Protein AF-A0A8R1EWC2-F1 (afdb_monomer_lite)

Sequence (215 aa):
MSTTMDSSPSASPTDENTCADISVDSPPTKKLSLKDGRKCAKRGRPARAVGRPPKYPGGSPSQSTPIIMSLLERVSKLETAFSELTAANAILVETNAKNERIINDLRNSSAPYDLHFPALSNANSTVNIKKSCPLYRDICKNTPLLGKVSAQLKLANDFRQLEKKCCLAVIEGLADDKSDQQSDKDKYFIDALTDACSLPKHIETFRVKCRESGY

Organism: Caenorhabditis japonica (NCBI:txid281687)

Structure (mmCIF, N/CA/C/O backbone):
data_AF-A0A8R1EWC2-F1
#
_entry.id   AF-A0A8R1EWC2-F1
#
loop_
_atom_site.group_PDB
_atom_site.id
_atom_site.type_symbol
_atom_site.label_atom_id
_atom_site.label_alt_id
_atom_site.label_comp_id
_atom_site.label_asym_id
_atom_site.label_entity_id
_atom_site.label_seq_id
_atom_site.pdbx_PDB_ins_code
_atom_site.Cartn_x
_atom_site.Cartn_y
_atom_site.Cartn_z
_atom_site.occupancy
_atom_site.B_iso_or_equiv
_atom_site.auth_seq_id
_atom_site.auth_comp_id
_atom_site.auth_asym_id
_atom_site.auth_atom_id
_atom_site.pdbx_PDB_model_num
ATOM 1 N N . MET A 1 1 ? 49.674 -34.039 48.503 1.00 40.22 1 MET A N 1
ATOM 2 C CA . MET A 1 1 ? 49.786 -32.575 48.322 1.00 40.22 1 MET A CA 1
ATOM 3 C C . MET A 1 1 ? 48.350 -32.078 48.137 1.00 40.22 1 MET A C 1
ATOM 5 O O . MET A 1 1 ? 47.807 -32.350 47.082 1.00 40.22 1 MET A O 1
ATOM 9 N N . SER A 1 2 ? 47.555 -31.725 49.162 1.00 38.53 2 SER A N 1
ATOM 10 C CA . SER A 1 2 ? 47.607 -30.566 50.099 1.00 38.53 2 SER A CA 1
ATOM 11 C C . SER A 1 2 ? 47.875 -29.262 49.341 1.00 38.53 2 SER A C 1
ATOM 13 O O . SER A 1 2 ? 48.920 -29.200 48.705 1.00 38.53 2 SER A O 1
ATOM 15 N N . THR A 1 3 ? 46.986 -28.258 49.275 1.00 38.75 3 THR A N 1
ATOM 16 C CA . THR A 1 3 ? 46.256 -27.502 50.338 1.00 38.75 3 THR A CA 1
ATOM 17 C C . THR A 1 3 ? 44.933 -26.890 49.792 1.00 38.75 3 THR A C 1
ATOM 19 O O . THR A 1 3 ? 44.956 -26.356 48.689 1.00 38.75 3 THR A O 1
ATOM 22 N N . THR A 1 4 ? 43.733 -27.142 50.355 1.00 41.81 4 THR A N 1
ATOM 23 C CA . THR A 1 4 ? 42.957 -26.411 51.417 1.00 41.81 4 THR A CA 1
ATOM 24 C C . THR A 1 4 ? 42.507 -24.977 51.056 1.00 41.81 4 THR A C 1
ATOM 26 O O . THR A 1 4 ? 43.362 -24.138 50.816 1.00 41.81 4 THR A O 1
ATOM 29 N N . MET A 1 5 ? 41.203 -24.721 50.828 1.00 41.84 5 MET A N 1
ATOM 30 C CA . MET A 1 5 ? 40.101 -24.355 51.773 1.00 41.84 5 MET A CA 1
ATOM 31 C C . MET A 1 5 ? 39.969 -22.830 51.967 1.00 41.84 5 MET A C 1
ATOM 33 O O . MET A 1 5 ? 40.927 -22.221 52.422 1.00 41.84 5 MET A O 1
ATOM 37 N N . ASP A 1 6 ? 38.791 -22.241 51.707 1.00 30.66 6 ASP A N 1
ATOM 38 C CA . ASP A 1 6 ? 37.922 -21.745 52.793 1.00 30.66 6 ASP A CA 1
ATOM 39 C C . ASP A 1 6 ? 36.485 -21.432 52.321 1.00 30.66 6 ASP A C 1
ATOM 41 O O . ASP A 1 6 ? 36.232 -21.168 51.144 1.00 30.66 6 ASP A O 1
ATOM 45 N N . SER A 1 7 ? 35.543 -21.536 53.256 1.00 38.47 7 SER A N 1
ATOM 46 C CA . SER A 1 7 ? 34.095 -21.660 53.075 1.00 38.47 7 SER A CA 1
ATOM 47 C C . SER A 1 7 ? 33.303 -20.518 53.738 1.00 38.47 7 SER A C 1
ATOM 49 O O . SER A 1 7 ? 33.550 -20.230 54.898 1.00 38.47 7 SER A O 1
ATOM 51 N N . SER A 1 8 ? 32.231 -20.058 53.058 1.00 39.06 8 SER A N 1
ATOM 52 C CA . SER A 1 8 ? 30.866 -19.751 53.590 1.00 39.06 8 SER A CA 1
ATOM 53 C C . SER A 1 8 ? 30.650 -18.588 54.607 1.00 39.06 8 SER A C 1
ATOM 55 O O . SER A 1 8 ? 31.616 -18.104 55.180 1.00 39.06 8 SER A O 1
ATOM 57 N N . PRO A 1 9 ? 29.402 -18.199 55.000 1.00 48.16 9 PRO A N 1
ATOM 58 C CA . PRO A 1 9 ? 28.090 -18.106 54.308 1.00 48.16 9 PRO A CA 1
ATOM 59 C C . PRO A 1 9 ? 27.261 -16.815 54.647 1.00 48.16 9 PRO A C 1
ATOM 61 O O . PRO A 1 9 ? 27.627 -16.035 55.519 1.00 48.16 9 PRO A O 1
ATOM 64 N N . SER A 1 10 ? 26.045 -16.703 54.072 1.00 32.44 10 SER A N 1
ATOM 65 C CA . SER A 1 10 ? 24.763 -16.463 54.798 1.00 32.44 10 SER A CA 1
ATOM 66 C C . SER A 1 10 ? 23.922 -15.194 54.511 1.00 32.44 10 SER A C 1
ATOM 68 O O . SER A 1 10 ? 24.408 -14.071 54.551 1.00 32.44 10 SER A O 1
ATOM 70 N N . ALA A 1 11 ? 22.609 -15.467 54.402 1.00 31.55 11 ALA A N 1
ATOM 71 C CA . ALA A 1 11 ? 21.419 -14.685 54.780 1.00 31.55 11 ALA A CA 1
ATOM 72 C C . ALA A 1 11 ? 20.749 -13.710 53.778 1.00 31.55 11 ALA A C 1
ATOM 74 O O . ALA A 1 11 ? 21.218 -12.616 53.495 1.00 31.55 11 ALA A O 1
ATOM 75 N N . SER A 1 12 ? 19.545 -14.103 53.348 1.00 33.81 12 SER A N 1
ATOM 76 C CA . SER A 1 12 ? 18.375 -13.262 53.011 1.00 33.81 12 SER A CA 1
ATOM 77 C C . SER A 1 12 ? 17.506 -13.020 54.271 1.00 33.81 12 SER A C 1
ATOM 79 O O . SER A 1 12 ? 17.725 -13.746 55.245 1.00 33.81 12 SER A O 1
ATOM 81 N N . PRO A 1 13 ? 16.377 -12.269 54.248 1.00 47.84 13 PRO A N 1
ATOM 82 C CA . PRO A 1 13 ? 15.981 -11.042 53.521 1.00 47.84 13 PRO A CA 1
ATOM 83 C C . PRO A 1 13 ? 15.414 -9.938 54.473 1.00 47.84 13 PRO A C 1
ATOM 85 O O . PRO A 1 13 ? 15.084 -10.229 55.620 1.00 47.84 13 PRO A O 1
ATOM 88 N N . THR A 1 14 ? 15.186 -8.705 53.994 1.00 38.16 14 THR A N 1
ATOM 89 C CA . THR A 1 14 ? 14.241 -7.760 54.641 1.00 38.16 14 THR A CA 1
ATOM 90 C C . THR A 1 14 ? 13.600 -6.803 53.631 1.00 38.16 14 THR A C 1
ATOM 92 O O . THR A 1 14 ? 14.282 -6.217 52.791 1.00 38.16 14 THR A O 1
ATOM 95 N N . ASP A 1 15 ? 12.274 -6.698 53.721 1.00 40.84 15 ASP A N 1
ATOM 96 C CA . ASP A 1 15 ? 11.373 -5.824 52.967 1.00 40.84 15 ASP A CA 1
ATOM 97 C C . ASP A 1 15 ? 11.478 -4.360 53.414 1.00 40.84 15 ASP A C 1
ATOM 99 O O . ASP A 1 15 ? 11.256 -4.083 54.584 1.00 40.84 15 ASP A O 1
ATOM 103 N N . GLU A 1 16 ? 11.685 -3.404 52.500 1.00 39.66 16 GLU A N 1
ATOM 104 C CA . GLU A 1 16 ? 11.422 -1.977 52.769 1.00 39.66 16 GLU A CA 1
ATOM 105 C C . GLU A 1 16 ? 11.041 -1.240 51.452 1.00 39.66 16 GLU A C 1
ATOM 107 O O . GLU A 1 16 ? 11.865 -0.695 50.715 1.00 39.66 16 GLU A O 1
ATOM 112 N N . ASN A 1 17 ? 9.755 -1.314 51.097 1.00 40.84 17 ASN A N 1
ATOM 113 C CA . ASN A 1 17 ? 8.939 -0.248 50.486 1.00 40.84 17 ASN A CA 1
ATOM 114 C C . ASN A 1 17 ? 9.621 1.111 50.154 1.00 40.84 17 ASN A C 1
ATOM 116 O O . ASN A 1 17 ? 9.469 2.107 50.857 1.00 40.84 17 ASN A O 1
ATOM 120 N N . THR A 1 18 ? 10.240 1.217 48.977 1.00 40.41 18 THR A N 1
ATOM 121 C CA . THR A 1 18 ? 10.664 2.513 48.415 1.00 40.41 18 THR A CA 1
ATOM 122 C C . THR A 1 18 ? 9.490 3.191 47.696 1.00 40.41 18 THR A C 1
ATOM 124 O O . THR A 1 18 ? 9.243 2.934 46.519 1.00 40.41 18 THR A O 1
ATOM 127 N N . CYS A 1 19 ? 8.763 4.069 48.392 1.00 39.22 19 CYS A N 1
ATOM 128 C CA . CYS A 1 19 ? 7.856 5.032 47.761 1.00 39.22 19 CYS A CA 1
ATOM 129 C C . CYS A 1 19 ? 8.514 6.413 47.723 1.00 39.22 19 CYS A C 1
ATOM 131 O O . CYS A 1 19 ? 8.970 6.935 48.735 1.00 39.22 19 CYS A O 1
ATOM 133 N N . ALA A 1 20 ? 8.567 6.952 46.509 1.00 44.59 20 ALA A N 1
ATOM 134 C CA . ALA A 1 20 ? 9.302 8.132 46.098 1.00 44.59 20 ALA A CA 1
ATOM 135 C C . ALA A 1 20 ? 8.997 9.402 46.909 1.00 44.59 20 ALA A C 1
ATOM 137 O O . ALA A 1 20 ? 7.847 9.782 47.132 1.00 44.59 20 ALA A O 1
ATOM 138 N N . ASP A 1 21 ? 10.089 10.079 47.242 1.00 39.59 21 ASP A N 1
ATOM 139 C CA . ASP A 1 21 ? 10.199 11.455 47.700 1.00 39.59 21 ASP A CA 1
ATOM 140 C C . ASP A 1 21 ? 9.744 12.411 46.578 1.00 39.59 21 ASP A C 1
ATOM 142 O O . ASP A 1 21 ? 10.410 12.549 45.549 1.00 39.59 21 ASP A O 1
ATOM 146 N N . ILE A 1 22 ? 8.576 13.039 46.743 1.00 43.88 22 ILE A N 1
ATOM 147 C CA . ILE A 1 22 ? 8.138 14.166 45.910 1.00 43.88 22 ILE A CA 1
ATOM 148 C C . ILE A 1 22 ? 8.180 15.446 46.740 1.00 43.88 22 ILE A C 1
ATOM 150 O O . ILE A 1 22 ? 7.204 15.882 47.349 1.00 43.88 22 ILE A O 1
ATOM 154 N N . SER A 1 23 ? 9.362 16.054 46.730 1.00 44.69 23 SER A N 1
ATOM 155 C CA . SER A 1 23 ? 9.584 17.457 47.056 1.00 44.69 23 SER A CA 1
ATOM 156 C C . SER A 1 23 ? 8.671 18.337 46.196 1.00 44.69 23 SER A C 1
ATOM 158 O O . SER A 1 23 ? 8.824 18.404 44.974 1.00 44.69 23 SER A O 1
ATOM 160 N N . VAL A 1 24 ? 7.702 19.002 46.831 1.00 42.16 24 VAL A N 1
ATOM 161 C CA . VAL A 1 24 ? 6.887 20.044 46.198 1.00 42.16 24 VAL A CA 1
ATOM 162 C C . VAL A 1 24 ? 7.331 21.392 46.749 1.00 42.16 24 VAL A C 1
ATOM 164 O O . VAL A 1 24 ? 6.910 21.848 47.813 1.00 42.16 24 VAL A O 1
ATOM 167 N N . ASP A 1 25 ? 8.240 21.989 45.989 1.00 38.75 25 ASP A N 1
ATOM 168 C CA . ASP A 1 25 ? 8.696 23.369 46.058 1.00 38.75 25 ASP A CA 1
ATOM 169 C C . ASP A 1 25 ? 7.500 24.338 46.158 1.00 38.75 25 ASP A C 1
ATOM 171 O O . ASP A 1 25 ? 6.668 24.438 45.254 1.00 38.75 25 ASP A O 1
ATOM 175 N N . SER A 1 26 ? 7.383 25.031 47.294 1.00 40.81 26 SER A N 1
ATOM 176 C CA . SER A 1 26 ? 6.456 26.153 47.478 1.00 40.81 26 SER A CA 1
ATOM 177 C C . SER A 1 26 ? 7.246 27.464 47.425 1.00 40.81 26 SER A C 1
ATOM 179 O O . SER A 1 26 ? 8.224 27.610 48.162 1.00 40.81 26 SER A O 1
ATOM 181 N N . PRO A 1 27 ? 6.832 28.456 46.615 1.00 48.53 27 PRO A N 1
ATOM 182 C CA . PRO A 1 27 ? 7.647 29.637 46.355 1.00 48.53 27 PRO A CA 1
ATOM 183 C C . PRO A 1 27 ? 7.700 30.591 47.564 1.00 48.53 27 PRO A C 1
ATOM 185 O O . PRO A 1 27 ? 6.690 30.784 48.250 1.00 48.53 27 PRO A O 1
ATOM 188 N N . PRO A 1 28 ? 8.834 31.278 47.810 1.00 47.47 28 PRO A N 1
ATOM 189 C CA . PRO A 1 28 ? 8.953 32.214 48.918 1.00 47.47 28 PRO A CA 1
ATOM 190 C C . PRO A 1 28 ? 8.181 33.507 48.624 1.00 47.47 28 PRO A C 1
ATOM 192 O O . PRO A 1 28 ? 8.429 34.221 47.649 1.00 47.47 28 PRO A O 1
ATOM 195 N N . THR A 1 29 ? 7.243 33.847 49.507 1.00 46.31 29 THR A N 1
ATOM 196 C CA . THR A 1 29 ? 6.481 35.097 49.454 1.00 46.31 29 THR A CA 1
ATOM 197 C C . THR A 1 29 ? 7.384 36.322 49.626 1.00 46.31 29 THR A C 1
ATOM 199 O O . THR A 1 29 ? 8.109 36.467 50.611 1.00 46.31 29 THR A O 1
ATOM 202 N N . LYS A 1 30 ? 7.287 37.215 48.638 1.00 45.34 30 LYS A N 1
ATOM 203 C CA . LYS A 1 30 ? 7.915 38.535 48.487 1.00 45.34 30 LYS A CA 1
ATO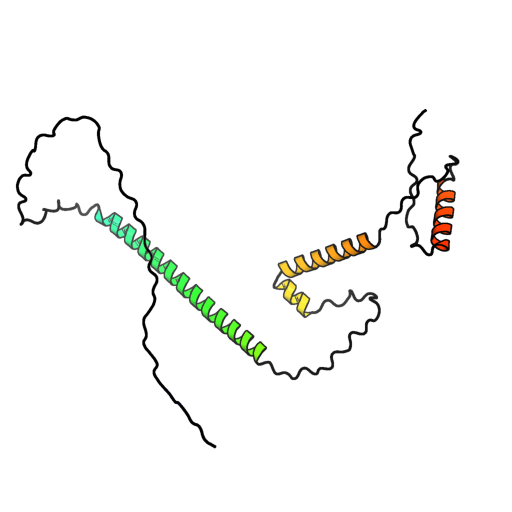M 204 C C . LYS A 1 30 ? 8.060 39.316 49.806 1.00 45.34 30 LYS A C 1
ATOM 206 O O . LYS A 1 30 ? 7.070 39.672 50.442 1.00 45.34 30 LYS A O 1
ATOM 211 N N . LYS A 1 31 ? 9.298 39.691 50.156 1.00 44.34 31 LYS A N 1
ATOM 212 C CA . LYS A 1 31 ? 9.587 40.730 51.159 1.00 44.34 31 LYS A CA 1
ATOM 213 C C . LYS A 1 31 ? 9.320 42.114 50.553 1.00 44.34 31 LYS A C 1
ATOM 215 O O . LYS A 1 31 ? 10.127 42.612 49.776 1.00 44.34 31 LYS A O 1
ATOM 220 N N . LEU A 1 32 ? 8.217 42.756 50.934 1.00 43.72 32 LEU A N 1
ATOM 221 C CA . LEU A 1 32 ? 8.016 44.196 50.738 1.00 43.72 32 LEU A CA 1
ATOM 222 C C . LEU A 1 32 ? 8.753 44.948 51.854 1.00 43.72 32 LEU A C 1
ATOM 224 O O . LEU A 1 32 ? 8.214 45.193 52.930 1.00 43.72 32 LEU A O 1
ATOM 228 N N . SER A 1 33 ? 10.018 45.283 51.605 1.00 44.47 33 SER A N 1
ATOM 229 C CA . SER A 1 33 ? 10.699 46.356 52.329 1.00 44.47 33 SER A CA 1
ATOM 230 C C . SER A 1 33 ? 10.228 47.680 51.730 1.00 44.47 33 SER A C 1
ATOM 232 O O . SER A 1 33 ? 10.545 47.989 50.584 1.00 44.47 33 SER A O 1
ATOM 234 N N . LEU A 1 34 ? 9.452 48.452 52.491 1.00 42.53 34 LEU A N 1
ATOM 235 C CA . LEU A 1 34 ? 9.249 49.866 52.192 1.00 42.53 34 LEU A CA 1
ATOM 236 C C . LEU A 1 34 ? 10.459 50.643 52.714 1.00 42.53 34 LEU A C 1
ATOM 238 O O . LEU A 1 34 ? 10.788 50.594 53.902 1.00 42.53 34 LEU A O 1
ATOM 242 N N . LYS A 1 35 ? 11.132 51.331 51.789 1.00 52.75 35 LYS A N 1
ATOM 243 C CA . LYS A 1 35 ? 12.115 52.368 52.077 1.00 52.75 35 LYS A CA 1
ATOM 244 C C . LYS A 1 35 ? 11.374 53.564 52.649 1.00 52.75 35 LYS A C 1
ATOM 246 O O . LYS A 1 35 ? 10.639 54.197 51.915 1.00 52.75 35 LYS A O 1
ATOM 251 N N . ASP A 1 36 ? 11.521 53.796 53.947 1.00 47.53 36 ASP A N 1
ATOM 252 C CA . ASP A 1 36 ? 11.551 55.122 54.570 1.00 47.53 36 ASP A CA 1
ATOM 253 C C . ASP A 1 36 ? 11.629 54.935 56.084 1.00 47.53 36 ASP A C 1
ATOM 255 O O . ASP A 1 36 ? 10.731 54.379 56.714 1.00 47.53 36 ASP A O 1
ATOM 259 N N . GLY A 1 37 ? 12.745 55.362 56.677 1.00 56.59 37 GLY A N 1
ATOM 260 C CA . GLY A 1 37 ? 13.100 55.160 58.082 1.00 56.59 37 GLY A CA 1
ATOM 261 C C . GLY A 1 37 ? 12.220 55.902 59.092 1.00 56.59 37 GLY A C 1
ATOM 262 O O . GLY A 1 37 ? 12.729 56.700 59.876 1.00 56.59 37 GLY A O 1
ATOM 263 N N . ARG A 1 38 ? 10.915 55.613 59.146 1.00 48.62 38 ARG A N 1
ATOM 264 C CA . ARG A 1 38 ? 10.018 56.043 60.229 1.00 48.62 38 ARG A CA 1
ATOM 265 C C . ARG A 1 38 ? 9.682 54.863 61.133 1.00 48.62 38 ARG A C 1
ATOM 267 O O . ARG A 1 38 ? 9.173 53.833 60.696 1.00 48.62 38 ARG A O 1
ATOM 274 N N . LYS A 1 39 ? 9.977 55.015 62.425 1.00 50.59 39 LYS A N 1
ATOM 275 C CA . LYS A 1 39 ? 9.702 53.997 63.444 1.00 50.59 39 LYS A CA 1
ATOM 276 C C . LYS A 1 39 ? 8.195 53.929 63.702 1.00 50.59 39 LYS A C 1
ATOM 278 O O . LYS A 1 39 ? 7.593 54.916 64.114 1.00 50.59 39 LYS A O 1
ATOM 283 N N . CYS A 1 40 ? 7.587 52.767 63.472 1.00 47.88 40 CYS A N 1
ATOM 284 C CA . CYS A 1 40 ? 6.198 52.519 63.852 1.00 47.88 40 CYS A CA 1
ATOM 285 C C . CYS A 1 40 ? 6.080 52.476 65.384 1.00 47.88 40 CYS A C 1
ATOM 287 O O . CYS A 1 40 ? 6.781 51.711 66.048 1.00 47.88 40 CYS A O 1
ATOM 289 N N . ALA A 1 41 ? 5.185 53.292 65.945 1.00 53.28 41 ALA A N 1
ATOM 290 C CA . ALA A 1 41 ? 4.842 53.253 67.361 1.00 53.28 41 ALA A CA 1
ATOM 291 C C . ALA A 1 41 ? 4.290 51.865 67.729 1.00 53.28 41 ALA A C 1
ATOM 293 O O . ALA A 1 41 ? 3.320 51.395 67.130 1.00 53.28 41 ALA A O 1
ATOM 294 N N . LYS A 1 42 ? 4.898 51.207 68.725 1.00 56.88 42 LYS A N 1
ATOM 295 C CA . LYS A 1 42 ? 4.383 49.963 69.311 1.00 56.88 42 LYS A CA 1
ATOM 296 C C . LYS A 1 42 ? 3.023 50.241 69.961 1.00 56.88 42 LYS A C 1
ATOM 298 O O . LYS A 1 42 ? 2.966 50.679 71.104 1.00 56.88 42 LYS A O 1
ATOM 303 N N . ARG A 1 43 ? 1.923 49.953 69.262 1.00 52.88 43 ARG A N 1
ATOM 304 C CA . ARG A 1 43 ? 0.623 49.735 69.910 1.00 52.88 43 ARG A CA 1
ATOM 305 C C . ARG A 1 43 ? 0.554 48.260 70.289 1.00 52.88 43 ARG A C 1
ATOM 307 O O . ARG A 1 43 ? 0.472 47.393 69.423 1.00 52.88 43 ARG A O 1
ATOM 314 N N . GLY A 1 44 ? 0.716 47.991 71.583 1.00 49.28 44 GLY A N 1
ATOM 315 C CA . GLY A 1 44 ? 0.629 46.651 72.153 1.00 49.28 44 GLY A CA 1
ATOM 316 C C . GLY A 1 44 ? -0.708 45.985 71.821 1.00 49.28 44 GLY A C 1
ATOM 317 O O . GLY A 1 44 ? -1.741 46.647 71.730 1.00 49.28 44 GLY A O 1
ATOM 318 N N . ARG A 1 45 ? -0.677 44.665 71.620 1.00 57.00 45 ARG A N 1
ATOM 319 C CA . ARG A 1 45 ? -1.886 43.841 71.513 1.00 57.00 45 ARG A CA 1
ATOM 320 C C . ARG A 1 45 ? -2.661 43.908 72.837 1.00 57.00 45 ARG A C 1
ATOM 322 O O . ARG A 1 45 ? -2.033 43.694 73.873 1.00 57.00 45 ARG A O 1
ATOM 329 N N . PRO A 1 46 ? -3.990 44.099 72.843 1.00 60.00 46 PRO A N 1
ATOM 330 C CA . PRO A 1 46 ? -4.781 43.707 74.000 1.00 60.00 46 PRO A CA 1
ATOM 331 C C . PRO A 1 46 ? -4.742 42.175 74.142 1.00 60.00 46 PRO A C 1
ATOM 333 O O . PRO A 1 46 ? -4.696 41.441 73.149 1.00 60.00 46 PRO A O 1
ATOM 336 N N . ALA A 1 47 ? -4.699 41.699 75.385 1.00 57.84 47 ALA A N 1
ATOM 337 C CA . ALA A 1 47 ? -4.606 40.283 75.719 1.00 57.84 47 ALA A CA 1
ATOM 338 C C . ALA A 1 47 ? -5.780 39.482 75.121 1.00 57.84 47 ALA A C 1
ATOM 340 O O . ALA A 1 47 ? -6.937 39.895 75.190 1.00 57.84 47 ALA A O 1
ATOM 341 N N . ARG A 1 48 ? -5.477 38.318 74.529 1.00 53.38 48 ARG A N 1
ATOM 342 C CA . ARG A 1 48 ? -6.481 37.351 74.059 1.00 53.38 48 ARG A CA 1
ATOM 343 C C . ARG A 1 48 ? -7.246 36.814 75.271 1.00 53.38 48 ARG A C 1
ATOM 345 O O . ARG A 1 48 ? -6.654 36.137 76.104 1.00 53.38 48 ARG A O 1
ATOM 352 N N . ALA A 1 49 ? -8.556 37.039 75.328 1.00 55.09 49 ALA A N 1
ATOM 353 C CA . ALA A 1 49 ? -9.433 36.228 76.162 1.00 55.09 49 ALA A CA 1
ATOM 354 C C . ALA A 1 49 ? -9.476 34.808 75.570 1.00 55.09 49 ALA A C 1
ATOM 356 O O . ALA A 1 49 ? -10.064 34.574 74.514 1.00 55.09 49 ALA A O 1
ATOM 357 N N . VAL A 1 50 ? -8.790 33.871 76.218 1.00 56.91 50 VAL A N 1
ATOM 358 C CA . VAL A 1 50 ? -8.909 32.436 75.954 1.00 56.91 50 VAL A CA 1
ATOM 359 C C . VAL A 1 50 ? -10.151 31.964 76.711 1.00 56.91 50 VAL A C 1
ATOM 361 O O . VAL A 1 50 ? -10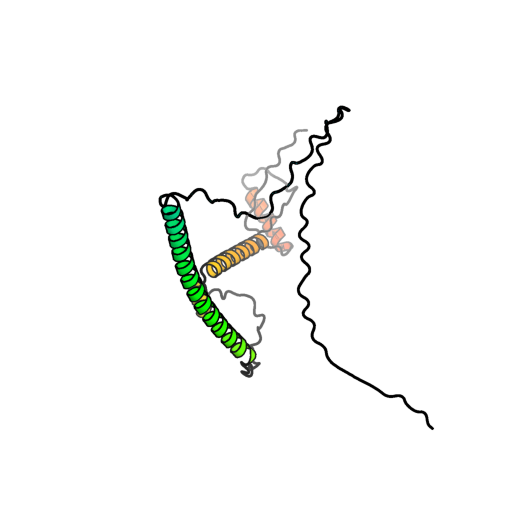.178 32.080 77.931 1.00 56.91 50 VAL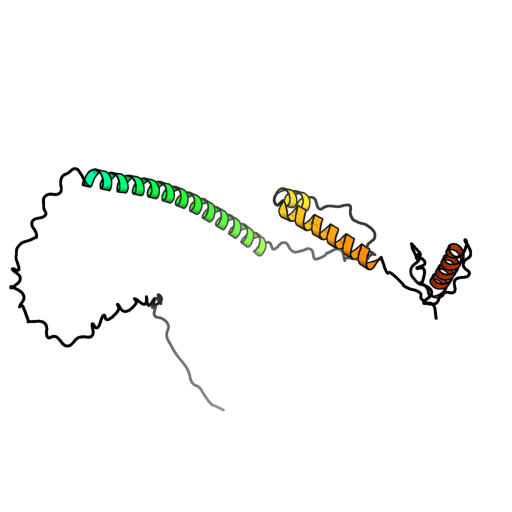 A O 1
ATOM 364 N N . GLY A 1 51 ? -11.189 31.479 76.016 1.00 58.12 51 GLY A N 1
ATOM 365 C CA . GLY A 1 51 ? -12.281 30.759 76.693 1.00 58.12 51 GLY A CA 1
ATOM 366 C C . GLY A 1 51 ? -13.732 31.025 76.276 1.00 58.12 51 GLY A C 1
ATOM 367 O O . GLY A 1 51 ? -14.627 30.607 77.003 1.00 58.12 51 GLY A O 1
ATOM 368 N N . ARG A 1 52 ? -14.029 31.655 75.131 1.00 60.06 52 ARG A N 1
ATOM 369 C CA . ARG A 1 52 ? -15.369 31.521 74.521 1.00 60.06 52 ARG A CA 1
ATOM 370 C C . ARG A 1 52 ? -15.266 31.111 73.054 1.00 60.06 52 ARG A C 1
ATOM 372 O O . ARG A 1 52 ? -14.519 31.762 72.322 1.00 60.06 52 ARG A O 1
ATOM 379 N N . PRO A 1 53 ? -16.010 30.078 72.609 1.00 62.19 53 PRO A N 1
ATOM 380 C CA . PRO A 1 53 ? -16.161 29.804 71.188 1.00 62.19 53 PRO A CA 1
ATOM 381 C C . PRO A 1 53 ? -16.723 31.054 70.498 1.00 62.19 53 PRO A C 1
ATOM 383 O O . PRO A 1 53 ? -17.539 31.759 71.110 1.00 62.19 53 PRO A O 1
ATOM 386 N N . PRO A 1 54 ? -16.329 31.350 69.248 1.00 62.50 54 PRO A N 1
ATOM 387 C CA . PRO A 1 54 ? -16.990 32.387 68.473 1.00 62.50 54 PRO A CA 1
ATOM 388 C C . PRO A 1 54 ? -18.492 32.091 68.460 1.00 62.50 54 PRO A C 1
ATOM 390 O O . PRO A 1 54 ? -18.904 30.986 68.107 1.00 62.50 54 PRO A O 1
ATOM 393 N N . LYS A 1 55 ? -19.326 33.059 68.859 1.00 57.09 55 LYS A N 1
ATOM 394 C CA . LYS A 1 55 ? -20.748 32.992 68.523 1.00 57.09 55 LYS A CA 1
ATOM 395 C C . LYS A 1 55 ? -20.811 33.034 67.000 1.00 57.09 55 LYS A C 1
ATOM 397 O O . LYS A 1 55 ? -20.565 34.087 66.417 1.00 57.09 55 LYS A O 1
ATOM 402 N N . TYR A 1 56 ? -21.087 31.896 66.372 1.00 55.72 56 TYR A N 1
ATOM 403 C CA . TYR A 1 56 ? -21.485 31.876 64.974 1.00 55.72 56 TYR A CA 1
ATOM 404 C C . TYR A 1 56 ? -22.703 32.801 64.857 1.00 55.72 56 TYR A C 1
ATOM 406 O O . TYR A 1 56 ? -23.671 32.593 65.598 1.00 55.72 56 TYR A O 1
ATOM 414 N N . PRO A 1 57 ? -22.686 33.843 64.005 1.00 52.69 57 PRO A N 1
ATOM 415 C CA . PRO A 1 57 ? -23.943 34.444 63.598 1.00 52.69 57 PRO A CA 1
ATOM 416 C C . PRO A 1 57 ? -24.753 33.297 62.998 1.00 52.69 57 PRO A C 1
ATOM 418 O O . PRO A 1 57 ? -24.255 32.599 62.116 1.00 52.69 57 PRO A O 1
ATOM 421 N N . GLY A 1 58 ? -25.927 33.024 63.570 1.00 53.12 58 GLY A N 1
ATOM 422 C CA . GLY A 1 58 ? -26.810 31.966 63.100 1.00 53.12 58 GLY A CA 1
ATOM 423 C C . GLY A 1 58 ? -26.999 32.137 61.602 1.00 53.12 58 GLY A C 1
ATOM 424 O O . GLY A 1 58 ? -27.618 33.106 61.167 1.00 53.12 58 GLY A O 1
ATOM 425 N N . GLY A 1 59 ? -26.380 31.246 60.827 1.00 51.50 59 GLY A N 1
ATOM 426 C CA . GLY A 1 59 ? -26.523 31.234 59.385 1.00 51.50 59 GLY A CA 1
ATOM 427 C C . GLY A 1 59 ? -27.996 31.040 59.083 1.00 51.50 59 GLY A C 1
ATOM 428 O O . GLY A 1 59 ? -28.601 30.067 59.532 1.00 51.50 59 GLY A O 1
ATOM 429 N N . SER A 1 60 ? -28.585 31.995 58.374 1.00 57.09 60 SER A N 1
ATOM 430 C CA . SER A 1 60 ? -29.952 31.892 57.890 1.00 57.09 60 SER A CA 1
ATOM 431 C C . SER A 1 60 ? -30.106 30.550 57.151 1.00 57.09 60 SER A C 1
ATOM 433 O O . SER A 1 60 ? -29.258 30.251 56.305 1.00 57.09 60 SER A O 1
ATOM 435 N N . PRO A 1 61 ? -31.177 29.763 57.377 1.00 57.44 61 PRO A N 1
ATOM 436 C CA . PRO A 1 61 ? -31.402 28.473 56.702 1.00 57.44 61 PRO A CA 1
ATOM 437 C C . PRO A 1 61 ? -31.432 28.540 55.161 1.00 57.44 61 PRO A C 1
ATOM 439 O O . PRO A 1 61 ? -31.503 27.518 54.493 1.00 57.44 61 PRO A O 1
ATOM 442 N N . SER A 1 62 ? -31.400 29.747 54.592 1.00 58.81 62 SER A N 1
ATOM 443 C CA . SER A 1 62 ? -31.597 30.036 53.172 1.00 58.81 62 SER A CA 1
ATOM 444 C C . SER A 1 62 ? -30.343 29.851 52.296 1.00 58.81 62 SER A C 1
ATOM 446 O O . SER A 1 62 ? -30.463 29.766 51.079 1.00 58.81 62 SER A O 1
ATOM 448 N N . GLN A 1 63 ? -29.131 29.790 52.873 1.00 61.03 63 GLN A N 1
ATOM 449 C CA . GLN A 1 63 ? -27.884 29.623 52.094 1.00 61.03 63 GLN A CA 1
ATOM 450 C C . GLN A 1 63 ? -27.329 28.190 52.070 1.00 61.03 63 GLN A C 1
ATOM 452 O O . GLN A 1 63 ? -26.483 27.881 51.234 1.00 61.03 63 GLN A O 1
ATOM 457 N N . SER A 1 64 ? -27.792 27.294 52.946 1.00 62.84 64 SER A N 1
ATOM 458 C CA . SER A 1 64 ? -27.344 25.894 52.972 1.00 62.84 64 SER A CA 1
ATOM 459 C C . SER A 1 64 ? -28.021 25.041 51.898 1.00 62.84 64 SER A C 1
ATOM 461 O O . SER A 1 64 ? -27.389 24.152 51.334 1.00 62.84 64 SER A O 1
ATOM 463 N N . THR A 1 65 ? -29.273 25.339 51.557 1.00 71.31 65 THR A N 1
ATOM 464 C CA . THR A 1 65 ? -30.047 24.672 50.501 1.00 71.31 65 THR A CA 1
ATOM 465 C C . THR A 1 65 ? -29.359 24.661 49.128 1.00 71.31 65 THR A C 1
ATOM 467 O O . THR A 1 65 ? -29.228 23.572 48.569 1.00 71.31 65 THR A O 1
ATOM 470 N N . PRO A 1 66 ? -28.849 25.782 48.571 1.00 81.25 66 PRO A N 1
ATOM 471 C CA . PRO A 1 66 ? -28.158 25.751 47.277 1.00 81.25 66 PRO A CA 1
ATOM 472 C C . PRO A 1 66 ? -26.841 24.960 47.315 1.00 81.25 66 PRO A C 1
ATOM 474 O O . PRO A 1 66 ? -26.494 24.298 46.338 1.00 81.25 66 PRO A O 1
ATOM 477 N N . ILE A 1 67 ? -26.128 24.969 48.446 1.00 90.19 67 ILE A N 1
ATOM 478 C CA . ILE A 1 67 ? -24.885 24.201 48.619 1.00 90.19 67 ILE A CA 1
ATOM 479 C C . ILE A 1 67 ? -25.187 22.700 48.672 1.00 90.19 67 ILE A C 1
ATOM 481 O O . ILE A 1 67 ? -24.524 21.916 47.996 1.00 90.19 67 ILE A O 1
ATOM 485 N N . ILE A 1 68 ? -26.209 22.299 49.433 1.00 91.94 68 ILE A N 1
ATOM 486 C CA . ILE A 1 68 ? -26.636 20.898 49.541 1.00 91.94 68 ILE A CA 1
ATOM 487 C C . ILE A 1 68 ? -27.071 20.368 48.171 1.00 91.94 68 ILE A C 1
ATOM 489 O O . ILE A 1 68 ? -26.621 19.299 47.767 1.00 91.94 68 ILE A O 1
ATOM 493 N N . MET A 1 69 ? -27.867 21.135 47.418 1.00 92.06 69 MET A N 1
ATOM 494 C CA . MET A 1 69 ? -28.288 20.742 46.068 1.00 92.06 69 MET A CA 1
ATOM 495 C C . MET A 1 69 ? -27.102 20.593 45.106 1.00 92.06 69 MET A C 1
ATOM 497 O O . MET A 1 69 ? -27.035 19.611 44.371 1.00 92.06 69 MET A O 1
ATOM 501 N N . SER A 1 70 ? -26.130 21.510 45.154 1.00 94.25 70 SER A N 1
ATOM 502 C CA . SER A 1 70 ? -24.913 21.421 44.334 1.00 94.25 70 SER A CA 1
ATOM 503 C C . SER A 1 70 ? -24.067 20.184 44.663 1.00 94.25 70 SER A C 1
ATOM 505 O O . SER A 1 70 ? -23.525 19.532 43.767 1.00 94.25 70 SER A O 1
ATOM 507 N N . LEU A 1 71 ? -23.962 19.832 45.948 1.00 96.12 71 LEU A N 1
ATOM 508 C CA . LEU A 1 71 ? -23.255 18.629 46.380 1.00 96.12 71 LEU A CA 1
ATOM 509 C C . LEU A 1 71 ? -23.972 17.358 45.918 1.00 96.12 71 LEU A C 1
ATOM 511 O O . LEU A 1 71 ? -23.306 16.466 45.400 1.00 96.12 71 LEU A O 1
ATOM 515 N N . LEU A 1 72 ? -25.300 17.295 46.040 1.00 96.19 72 LEU A N 1
ATOM 516 C CA . LEU A 1 72 ? -26.096 16.161 45.560 1.00 96.19 72 LEU A CA 1
ATOM 517 C C . LEU A 1 72 ? -25.961 15.972 44.044 1.00 96.19 72 LEU A C 1
ATOM 519 O O . LEU A 1 72 ? -25.751 14.853 43.583 1.00 96.19 72 LEU A O 1
ATOM 523 N N . GLU A 1 73 ? -25.995 17.058 43.269 1.00 96.56 73 GLU A N 1
ATOM 524 C CA . GLU A 1 73 ? -25.792 16.995 41.818 1.00 96.56 73 GLU A CA 1
ATOM 525 C C . GLU A 1 73 ? -24.391 16.468 41.464 1.00 96.56 73 GLU A C 1
ATOM 527 O O . GLU A 1 73 ? -24.237 15.610 40.593 1.00 96.56 73 GLU A O 1
ATOM 532 N N . ARG A 1 74 ? -23.353 16.945 42.161 1.00 97.19 74 ARG A N 1
ATOM 533 C CA . ARG A 1 74 ? -21.982 16.445 41.985 1.00 97.19 74 ARG A CA 1
ATOM 534 C C . ARG A 1 74 ? -21.845 14.970 42.354 1.00 97.19 74 ARG A C 1
ATOM 536 O O . ARG A 1 74 ? -21.130 14.259 41.656 1.00 97.19 74 ARG A O 1
ATOM 543 N N . VAL A 1 75 ? -22.492 14.526 43.432 1.00 97.81 75 VAL A N 1
ATOM 544 C CA . VAL A 1 75 ? -22.486 13.116 43.851 1.00 97.81 75 VAL A CA 1
ATOM 545 C C . VAL A 1 75 ? -23.163 12.256 42.790 1.00 97.81 75 VAL A C 1
ATOM 547 O O . VAL A 1 75 ? -22.561 11.289 42.342 1.00 97.81 75 VAL A O 1
ATOM 550 N N . SER A 1 76 ? -24.320 12.674 42.275 1.00 97.12 76 SER A N 1
ATOM 551 C CA . SER A 1 76 ? -25.012 11.963 41.194 1.00 97.12 76 SER A CA 1
ATOM 552 C C . SER A 1 76 ? -24.162 11.851 39.914 1.00 97.12 76 SER A C 1
ATOM 554 O O . SER A 1 76 ? -24.076 10.786 39.295 1.00 97.12 76 SER A O 1
ATOM 556 N N . LYS A 1 77 ? -23.443 12.919 39.534 1.00 97.69 77 LYS A N 1
ATOM 557 C CA . LYS A 1 77 ? -22.478 12.878 38.415 1.00 97.69 77 LYS A CA 1
ATOM 558 C C . LYS A 1 77 ? -21.294 11.946 38.686 1.00 97.69 77 LYS A C 1
ATOM 560 O O . LYS A 1 77 ? -20.785 11.311 37.769 1.00 97.69 77 LYS A O 1
ATOM 565 N N . LEU A 1 78 ? -20.839 11.866 39.933 1.00 98.25 78 LEU A N 1
ATOM 566 C CA . LEU A 1 78 ? -19.742 10.977 40.305 1.00 98.25 78 LEU A CA 1
ATOM 567 C C . LEU A 1 78 ? -20.183 9.508 40.296 1.00 98.25 78 LEU A C 1
ATOM 569 O O . LEU A 1 78 ? -19.438 8.661 39.819 1.00 98.25 78 LEU A O 1
ATOM 573 N N . GLU A 1 79 ? -21.391 9.210 40.769 1.00 97.69 79 GLU A N 1
ATOM 574 C CA . GLU A 1 79 ? -21.972 7.861 40.768 1.00 97.69 79 GLU A CA 1
ATOM 575 C C . GLU A 1 79 ? -22.164 7.320 39.345 1.00 97.69 79 GLU A C 1
ATOM 577 O O . GLU A 1 79 ? -21.836 6.164 39.061 1.00 97.69 79 GLU A O 1
ATOM 582 N N . THR A 1 80 ? -22.637 8.169 38.429 1.00 97.69 80 THR A N 1
ATOM 583 C CA . THR A 1 80 ? -22.775 7.820 37.005 1.00 97.69 80 THR A CA 1
ATOM 584 C C . THR A 1 80 ? -21.415 7.573 36.355 1.00 97.69 80 THR A C 1
ATOM 586 O O . THR A 1 80 ? -21.199 6.495 35.801 1.00 97.69 80 THR A O 1
ATOM 589 N N . ALA A 1 81 ? -20.457 8.491 36.517 1.00 97.62 81 ALA A N 1
ATOM 590 C CA . ALA A 1 81 ? -19.098 8.317 35.998 1.00 97.62 81 ALA A CA 1
ATOM 591 C C . ALA A 1 81 ? -18.397 7.076 36.578 1.00 97.62 81 ALA A C 1
ATOM 593 O O . ALA A 1 81 ? -17.685 6.366 35.868 1.00 97.62 81 ALA A O 1
ATOM 594 N N . PHE A 1 82 ? -18.607 6.781 37.863 1.00 98.12 82 PHE A N 1
ATOM 595 C CA . PHE A 1 82 ? -18.051 5.591 38.502 1.00 98.12 82 PHE A CA 1
ATOM 596 C C . PHE A 1 82 ? -18.659 4.302 37.937 1.00 98.12 82 PHE A C 1
ATOM 598 O O . PHE A 1 82 ? -17.940 3.327 37.706 1.00 98.12 82 PHE A O 1
ATOM 605 N N . SER A 1 83 ? -19.964 4.302 37.661 1.00 97.62 83 SER A N 1
ATOM 606 C CA . SER A 1 83 ? -20.651 3.164 37.039 1.00 97.62 83 SER A CA 1
ATOM 607 C C . SER A 1 83 ? -20.136 2.907 35.619 1.00 97.62 83 SER A C 1
ATOM 609 O O . SER A 1 83 ? -19.832 1.766 35.270 1.00 97.62 83 SER A O 1
ATOM 611 N N . GLU A 1 84 ? -19.954 3.965 34.825 1.00 97.94 84 GLU A N 1
ATOM 612 C CA . GLU A 1 84 ? -19.368 3.882 33.480 1.00 97.94 84 GLU A CA 1
ATOM 613 C C . GLU A 1 84 ? -17.919 3.381 33.512 1.00 97.94 84 GLU A C 1
ATOM 615 O O . GLU A 1 84 ? -17.560 2.474 32.758 1.00 97.94 84 GLU A O 1
ATOM 620 N N . LEU A 1 85 ? -17.096 3.907 34.425 1.00 98.12 85 LEU A N 1
ATOM 621 C CA . LEU A 1 85 ? -15.715 3.458 34.611 1.00 98.12 85 LEU A CA 1
ATOM 622 C C . LEU A 1 85 ? -15.650 1.978 35.004 1.00 98.12 85 LEU A C 1
ATOM 624 O O . LEU A 1 85 ? -14.814 1.231 34.495 1.00 98.12 85 LEU A O 1
ATOM 628 N N . THR A 1 86 ? -16.549 1.539 35.884 1.00 98.06 86 THR A N 1
ATOM 629 C CA . THR A 1 86 ? -16.642 0.135 36.297 1.00 98.06 86 THR A CA 1
ATOM 630 C C . THR A 1 86 ? -16.993 -0.766 35.112 1.00 98.06 86 THR A C 1
ATOM 632 O O . THR A 1 86 ? -16.350 -1.800 34.917 1.00 98.06 86 THR A O 1
ATOM 635 N N . ALA A 1 87 ? -17.949 -0.357 34.273 1.00 97.94 87 ALA A N 1
ATOM 636 C CA . ALA A 1 87 ? -18.313 -1.095 33.066 1.00 97.94 87 ALA A CA 1
ATOM 637 C C . ALA A 1 87 ? -17.156 -1.159 32.051 1.00 97.94 87 ALA A C 1
ATOM 639 O O . ALA A 1 87 ? -16.852 -2.230 31.523 1.00 97.94 87 ALA A O 1
ATOM 640 N N . ALA A 1 88 ? -16.460 -0.042 31.819 1.00 97.62 88 ALA A N 1
ATOM 641 C CA . ALA A 1 88 ? -15.304 0.010 30.925 1.00 97.62 88 ALA A CA 1
ATOM 642 C C . ALA A 1 88 ? -14.155 -0.891 31.412 1.00 97.62 88 ALA A C 1
ATOM 644 O O . ALA A 1 88 ? -13.559 -1.623 30.619 1.00 97.62 88 ALA A O 1
ATOM 645 N N . ASN A 1 89 ? -13.884 -0.896 32.721 1.00 97.88 89 ASN A N 1
ATOM 646 C CA . ASN A 1 89 ? -12.880 -1.777 33.316 1.00 97.88 89 ASN A CA 1
ATOM 647 C C . ASN A 1 89 ? -13.240 -3.258 33.151 1.00 97.88 89 ASN A C 1
ATOM 649 O O . ASN A 1 89 ? -12.357 -4.056 32.841 1.00 97.88 89 ASN A O 1
ATOM 653 N N . ALA A 1 90 ? -14.514 -3.635 33.295 1.00 97.88 90 ALA A N 1
ATOM 654 C CA . ALA A 1 90 ? -14.946 -5.014 33.064 1.00 97.88 90 ALA A CA 1
ATOM 655 C C . ALA A 1 90 ? -14.670 -5.469 31.616 1.00 97.88 90 ALA A C 1
ATOM 657 O O . ALA A 1 90 ? -14.116 -6.549 31.401 1.00 97.88 90 ALA A O 1
ATOM 658 N N . ILE A 1 91 ? -14.969 -4.613 30.630 1.00 97.69 91 ILE A N 1
ATOM 659 C CA . ILE A 1 91 ? -14.686 -4.879 29.207 1.00 97.69 91 ILE A CA 1
ATOM 660 C C . ILE A 1 91 ? -13.176 -5.017 28.964 1.00 97.69 91 ILE A C 1
ATOM 662 O O . ILE A 1 91 ? -12.731 -5.906 28.229 1.00 97.69 91 ILE A O 1
ATOM 666 N N . LEU A 1 92 ? -12.371 -4.150 29.582 1.00 97.69 92 LEU A N 1
ATOM 667 C CA . LEU A 1 92 ? -10.916 -4.171 29.443 1.00 97.69 92 LEU A CA 1
ATOM 668 C C . LEU A 1 92 ? -10.310 -5.453 30.029 1.00 97.69 92 LEU A C 1
ATOM 670 O O . LEU A 1 92 ? -9.464 -6.076 29.387 1.00 97.69 92 LEU A O 1
ATOM 674 N N . VAL A 1 93 ? -10.781 -5.890 31.200 1.00 98.12 93 VAL A N 1
ATOM 675 C CA . VAL A 1 93 ? -10.364 -7.157 31.825 1.00 98.12 93 VAL A CA 1
ATOM 676 C C . VAL A 1 93 ? -10.695 -8.347 30.923 1.00 98.12 93 VAL A C 1
ATOM 678 O O . VAL A 1 93 ? -9.835 -9.201 30.698 1.00 98.12 93 VAL A O 1
ATOM 681 N N . GLU A 1 94 ? -11.901 -8.392 30.353 1.00 97.25 94 GLU A N 1
ATOM 682 C CA . GLU A 1 94 ? -12.296 -9.461 29.430 1.00 97.25 94 GLU A CA 1
ATOM 683 C C . GLU A 1 94 ? -11.425 -9.474 28.162 1.00 97.25 94 GLU A C 1
ATOM 685 O O . GLU A 1 94 ? -10.987 -10.533 27.704 1.00 97.25 94 GLU A O 1
ATOM 690 N N . THR A 1 95 ? -11.135 -8.296 27.609 1.00 96.69 95 THR A N 1
ATOM 691 C CA . THR A 1 95 ? -10.297 -8.146 26.410 1.00 96.69 95 THR A CA 1
ATOM 692 C C . THR A 1 95 ? -8.862 -8.596 26.676 1.00 96.69 95 THR A C 1
ATOM 694 O O . THR A 1 95 ? -8.297 -9.350 25.883 1.00 96.69 95 THR A O 1
ATOM 697 N N . ASN A 1 96 ? -8.290 -8.216 27.820 1.00 96.56 96 ASN A N 1
ATOM 698 C CA . ASN A 1 96 ? -6.959 -8.668 28.222 1.00 96.56 96 ASN A CA 1
ATOM 699 C C . ASN A 1 96 ? -6.917 -10.185 28.429 1.00 96.56 96 ASN A C 1
ATOM 701 O O . ASN A 1 96 ? -6.004 -10.838 27.932 1.00 96.56 96 ASN A O 1
ATOM 705 N N . ALA A 1 97 ? -7.935 -10.770 29.066 1.00 97.44 97 ALA A N 1
ATOM 706 C CA . ALA A 1 97 ? -8.019 -12.220 29.226 1.00 97.44 97 ALA A CA 1
ATOM 707 C C . ALA A 1 97 ? -8.080 -12.958 27.874 1.00 97.44 97 ALA A C 1
ATOM 709 O O . ALA A 1 97 ? -7.464 -14.013 27.719 1.00 97.44 97 ALA A O 1
ATOM 710 N N . LYS A 1 98 ? -8.793 -12.411 26.879 1.00 96.25 98 LYS A N 1
ATOM 711 C CA . LYS A 1 98 ? -8.810 -12.954 25.508 1.00 96.25 98 LYS A CA 1
ATOM 712 C C . LYS A 1 98 ? -7.435 -12.853 24.842 1.00 96.25 98 LYS A C 1
ATOM 714 O O . LYS A 1 98 ? -6.989 -13.828 24.244 1.00 96.25 98 LYS A O 1
ATOM 719 N N . ASN A 1 99 ? -6.757 -11.715 24.977 1.00 95.50 99 ASN A N 1
ATOM 720 C CA . ASN A 1 99 ? -5.427 -11.507 24.401 1.00 95.50 99 ASN A CA 1
ATOM 721 C C . ASN A 1 99 ? -4.385 -12.463 24.999 1.00 95.50 99 ASN A C 1
ATOM 723 O O . ASN A 1 99 ? -3.621 -13.066 24.250 1.00 95.50 99 ASN A O 1
ATOM 727 N N . GLU A 1 100 ? -4.398 -12.672 26.316 1.00 95.88 100 GLU A N 1
ATOM 728 C CA . GLU A 1 100 ? -3.492 -13.619 26.983 1.00 95.88 100 GLU A CA 1
ATOM 729 C C . GLU A 1 100 ? -3.705 -15.065 26.513 1.00 95.88 100 GLU A C 1
ATOM 731 O O . GLU A 1 100 ? -2.740 -15.804 26.315 1.00 95.88 100 GLU A O 1
ATOM 736 N N . ARG A 1 101 ? -4.957 -15.474 26.260 1.00 94.38 101 ARG A N 1
ATOM 737 C CA . ARG A 1 101 ? -5.243 -16.792 25.662 1.00 94.38 101 ARG A CA 1
ATOM 738 C C . ARG A 1 101 ? -4.614 -16.925 24.279 1.00 94.38 101 ARG A C 1
ATOM 740 O O . ARG A 1 101 ? -3.907 -17.893 24.042 1.00 94.38 101 ARG A O 1
ATOM 747 N N . ILE A 1 102 ? -4.793 -15.926 23.412 1.00 93.31 102 ILE A N 1
ATOM 748 C CA . ILE A 1 102 ? -4.208 -15.923 22.061 1.00 93.31 102 ILE A CA 1
ATOM 749 C C . ILE A 1 102 ? -2.676 -15.990 22.128 1.00 93.31 102 ILE A C 1
ATOM 751 O O . ILE A 1 102 ? -2.057 -16.748 21.384 1.00 93.31 102 ILE A O 1
ATOM 755 N N . ILE A 1 103 ? -2.051 -15.221 23.023 1.00 92.19 103 ILE A N 1
ATOM 756 C CA . ILE A 1 103 ? -0.592 -15.233 23.206 1.00 92.19 103 ILE A CA 1
ATOM 757 C C . ILE A 1 103 ? -0.114 -16.623 23.637 1.00 92.19 103 ILE A C 1
ATOM 759 O O . ILE A 1 103 ? 0.873 -17.127 23.096 1.00 92.19 103 ILE A O 1
ATOM 763 N N . ASN A 1 104 ? -0.812 -17.256 24.580 1.00 92.25 104 ASN A N 1
ATOM 764 C CA . ASN A 1 104 ? -0.476 -18.602 25.035 1.00 92.25 104 ASN A CA 1
ATOM 765 C C . ASN A 1 104 ? -0.678 -19.651 23.941 1.00 92.25 104 ASN A C 1
ATOM 767 O O . ASN A 1 104 ? 0.193 -20.501 23.770 1.00 92.25 104 ASN A O 1
ATOM 771 N N . ASP A 1 105 ? -1.756 -19.568 23.165 1.00 89.75 105 ASP A N 1
ATOM 772 C CA . ASP A 1 105 ? -1.997 -20.468 22.034 1.00 89.75 105 ASP A CA 1
ATOM 773 C C . ASP A 1 105 ? -0.881 -20.346 20.989 1.00 89.75 105 ASP A C 1
ATOM 775 O O . ASP A 1 105 ? -0.365 -21.354 20.514 1.00 89.75 105 ASP A O 1
ATOM 779 N N . LEU A 1 106 ? -0.430 -19.126 20.680 1.00 85.38 106 LEU A N 1
ATOM 780 C CA . LEU A 1 106 ? 0.682 -18.899 19.751 1.00 85.38 106 LEU A CA 1
ATOM 781 C C . LEU A 1 106 ? 2.020 -19.424 20.287 1.00 85.38 106 LEU A C 1
ATOM 783 O O . LEU A 1 106 ? 2.812 -19.968 19.519 1.00 85.38 106 LEU A O 1
ATOM 787 N N . ARG A 1 107 ? 2.280 -19.278 21.592 1.00 86.94 107 ARG A N 1
ATOM 788 C CA . ARG A 1 107 ? 3.498 -19.806 22.232 1.00 86.94 107 ARG A CA 1
ATOM 789 C C . ARG A 1 107 ? 3.503 -21.330 22.316 1.00 86.94 107 ARG A C 1
ATOM 791 O O . ARG A 1 107 ? 4.556 -21.938 22.149 1.00 86.94 107 ARG A O 1
ATOM 798 N N . ASN A 1 108 ? 2.342 -21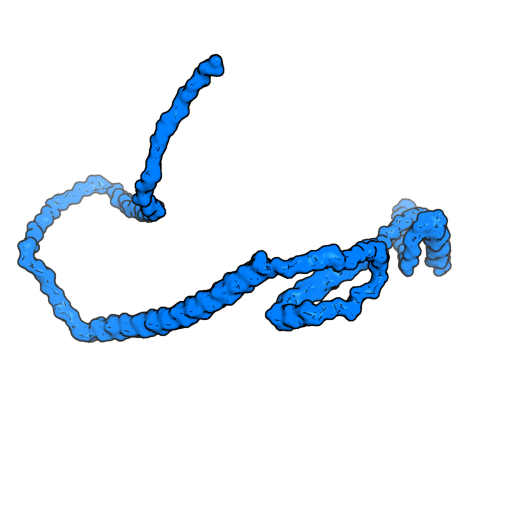.930 22.567 1.00 80.00 108 ASN A N 1
ATOM 799 C CA . ASN A 1 108 ? 2.184 -23.365 22.799 1.00 80.00 108 ASN A CA 1
ATOM 800 C C . ASN A 1 108 ? 1.726 -24.133 21.554 1.00 80.00 108 ASN A C 1
ATOM 802 O O . ASN A 1 108 ? 1.563 -25.351 21.624 1.00 80.00 108 ASN A O 1
ATOM 806 N N . SER A 1 109 ? 1.537 -23.452 20.418 1.00 68.81 109 SER A N 1
ATOM 807 C CA . SER A 1 109 ? 1.293 -24.060 19.109 1.00 68.81 109 SER A CA 1
ATOM 808 C C . SER A 1 109 ? 2.548 -24.805 18.636 1.00 68.81 109 SER A C 1
ATOM 810 O O . SER A 1 109 ? 3.243 -24.401 17.705 1.00 68.81 109 SER A O 1
ATOM 812 N N . SER A 1 110 ? 2.817 -25.935 19.285 1.00 58.78 110 SER A N 1
ATOM 813 C CA . SER A 1 110 ? 3.747 -26.988 18.892 1.00 58.78 110 SER A CA 1
ATOM 814 C C . SER A 1 110 ? 3.097 -27.854 17.806 1.00 58.78 110 SER A C 1
ATOM 816 O O . SER A 1 110 ? 2.988 -29.074 17.938 1.00 58.78 110 SER A O 1
ATOM 818 N N . ALA A 1 111 ? 2.622 -27.243 16.722 1.00 59.53 111 ALA A N 1
ATOM 819 C CA . ALA A 1 111 ? 2.494 -28.014 15.497 1.00 59.53 111 ALA A CA 1
ATOM 820 C C . ALA A 1 111 ? 3.931 -28.257 15.005 1.00 59.53 111 ALA A C 1
ATOM 822 O O . ALA A 1 111 ? 4.675 -27.281 14.862 1.00 59.53 111 ALA A O 1
ATOM 823 N N . PRO A 1 112 ? 4.366 -29.512 14.786 1.00 54.75 112 PRO A N 1
ATOM 824 C CA . PRO A 1 112 ? 5.599 -29.752 14.062 1.00 54.75 112 PRO A CA 1
ATOM 825 C C . PRO A 1 112 ? 5.405 -29.086 12.706 1.00 54.75 112 PRO A C 1
ATOM 827 O O . PRO A 1 112 ? 4.560 -29.512 11.920 1.00 54.75 112 PRO A O 1
ATOM 830 N N . TYR A 1 113 ? 6.117 -27.988 12.466 1.00 55.12 113 TYR A N 1
ATOM 831 C CA . TYR A 1 113 ? 6.203 -27.439 11.129 1.00 55.12 113 TYR A CA 1
ATOM 832 C C . TYR A 1 113 ? 6.779 -28.562 10.274 1.00 55.12 113 TYR A C 1
ATOM 834 O O . TYR A 1 113 ? 7.927 -28.961 10.467 1.00 55.12 113 TYR A O 1
ATOM 842 N N . ASP A 1 114 ? 5.961 -29.114 9.383 1.00 51.91 114 ASP A N 1
ATOM 843 C CA . ASP A 1 114 ? 6.467 -29.881 8.263 1.00 51.91 114 ASP A CA 1
ATOM 844 C C . ASP A 1 114 ? 7.366 -28.913 7.489 1.00 51.91 114 ASP A C 1
ATOM 846 O O . ASP A 1 114 ? 6.900 -27.997 6.809 1.00 51.91 114 ASP A O 1
ATOM 850 N N . LEU A 1 115 ? 8.677 -29.030 7.715 1.00 54.47 115 LEU A N 1
ATOM 851 C CA . LEU A 1 115 ? 9.709 -28.161 7.153 1.00 54.47 115 LEU A CA 1
ATOM 852 C C . LEU A 1 115 ? 9.852 -28.343 5.634 1.00 54.47 115 LEU A C 1
ATOM 854 O O . LEU A 1 115 ? 10.764 -27.776 5.032 1.00 54.47 115 LEU A O 1
ATOM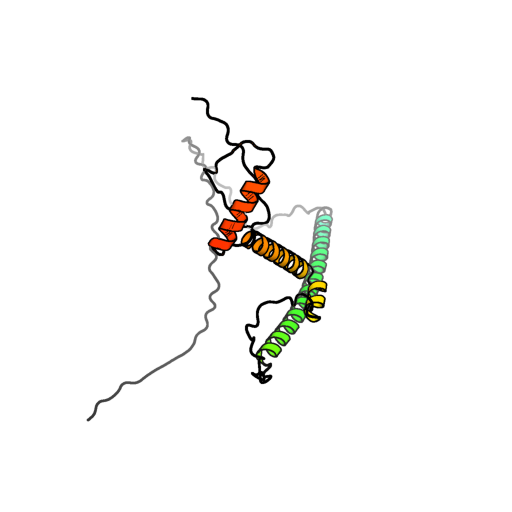 858 N N . HIS A 1 116 ? 8.933 -29.056 4.982 1.00 55.62 116 HIS A N 1
ATOM 859 C CA . HIS A 1 116 ? 8.719 -28.969 3.548 1.00 55.62 116 HIS A CA 1
ATOM 860 C C . HIS A 1 116 ? 8.034 -27.650 3.164 1.00 55.62 116 HIS A C 1
ATOM 862 O O . HIS A 1 116 ? 6.933 -27.608 2.616 1.00 55.62 116 HIS A O 1
ATOM 868 N N . PHE A 1 117 ? 8.749 -26.543 3.366 1.00 47.09 117 PHE A N 1
ATOM 869 C CA . PHE A 1 117 ? 8.533 -25.375 2.527 1.00 47.09 117 PHE A CA 1
ATOM 870 C C . PHE A 1 117 ? 8.851 -25.788 1.084 1.00 47.09 117 PHE A C 1
ATOM 872 O O . PHE A 1 117 ? 9.964 -26.258 0.826 1.00 47.09 117 PHE A O 1
ATOM 879 N N . PRO A 1 118 ? 7.926 -25.619 0.121 1.00 54.31 118 PRO A N 1
ATOM 880 C CA . PRO A 1 118 ? 8.303 -25.676 -1.279 1.00 54.31 118 PRO A CA 1
ATOM 881 C C . PRO A 1 118 ? 9.425 -24.660 -1.458 1.00 54.31 118 PRO A C 1
ATOM 883 O O . PRO A 1 118 ? 9.251 -23.491 -1.101 1.00 54.31 118 PRO A O 1
ATOM 886 N N . ALA A 1 119 ? 10.585 -25.106 -1.943 1.00 51.16 119 ALA A N 1
ATOM 887 C CA . ALA A 1 119 ? 11.667 -24.198 -2.271 1.00 51.16 119 ALA A CA 1
ATOM 888 C C . ALA A 1 119 ? 11.070 -23.066 -3.113 1.00 51.16 119 ALA A C 1
ATOM 890 O O . ALA A 1 119 ? 10.412 -23.330 -4.123 1.00 51.16 119 ALA A O 1
ATOM 891 N N . LEU A 1 120 ? 11.250 -21.817 -2.673 1.00 49.78 120 LEU A N 1
ATOM 892 C CA . LEU A 1 120 ? 10.954 -20.648 -3.490 1.00 49.78 120 LEU A CA 1
ATOM 893 C C . LEU A 1 120 ? 11.971 -20.665 -4.627 1.00 49.78 120 LEU A C 1
ATOM 895 O O . LEU A 1 120 ? 13.007 -20.010 -4.577 1.00 49.78 120 LEU A O 1
ATOM 899 N N . SER A 1 121 ? 11.720 -21.512 -5.620 1.00 38.97 121 SER A N 1
ATOM 900 C CA . SER A 1 121 ? 12.461 -21.529 -6.860 1.00 38.97 121 SER A CA 1
ATOM 901 C C . SER A 1 121 ? 12.385 -20.117 -7.416 1.00 38.97 121 SER A C 1
ATOM 903 O O . SER A 1 121 ? 11.289 -19.614 -7.678 1.00 38.97 121 SER A O 1
ATOM 905 N N . ASN A 1 122 ? 13.554 -19.495 -7.563 1.00 43.69 122 ASN A N 1
ATOM 906 C CA . ASN A 1 122 ? 13.777 -18.239 -8.265 1.00 43.69 122 ASN A CA 1
ATOM 907 C C . ASN A 1 122 ? 13.446 -18.434 -9.753 1.00 43.69 122 ASN A C 1
ATOM 909 O O . ASN A 1 122 ? 14.313 -18.397 -10.619 1.00 43.69 122 ASN A O 1
ATOM 913 N N . ALA A 1 123 ? 12.183 -18.709 -10.054 1.00 41.44 123 ALA A N 1
ATOM 914 C CA . ALA A 1 123 ? 11.641 -18.688 -11.389 1.00 41.44 123 ALA A CA 1
ATOM 915 C C . ALA A 1 123 ? 11.131 -17.267 -11.599 1.00 41.44 123 ALA A C 1
ATOM 917 O O . ALA A 1 123 ? 10.089 -16.883 -11.071 1.00 41.44 123 ALA A O 1
ATOM 918 N N . ASN A 1 124 ? 11.957 -16.478 -12.284 1.00 41.44 124 ASN A N 1
ATOM 919 C CA . ASN A 1 124 ? 11.621 -15.289 -13.061 1.00 41.44 124 ASN A CA 1
ATOM 920 C C . ASN A 1 124 ? 10.178 -14.809 -12.876 1.00 41.44 124 ASN A C 1
ATOM 922 O O . ASN A 1 124 ? 9.239 -15.427 -13.378 1.00 41.44 124 ASN A O 1
ATOM 926 N N . SER A 1 125 ? 10.044 -13.681 -12.178 1.00 39.50 125 SER A N 1
ATOM 927 C CA . SER A 1 125 ? 8.838 -12.902 -11.899 1.00 39.50 125 SER A CA 1
ATOM 928 C C . SER A 1 125 ? 8.019 -12.579 -13.156 1.00 39.50 125 SER A C 1
ATOM 930 O O . SER A 1 125 ? 7.918 -11.443 -13.611 1.00 39.50 125 SER A O 1
ATOM 932 N N . THR A 1 126 ? 7.363 -13.592 -13.703 1.00 39.75 126 THR A N 1
ATOM 933 C CA . THR A 1 126 ? 6.326 -13.463 -14.712 1.00 39.75 126 THR A CA 1
ATOM 934 C C . THR A 1 126 ? 4.992 -13.598 -13.998 1.00 39.75 126 THR A C 1
ATOM 936 O O . THR A 1 126 ? 4.521 -14.679 -13.677 1.00 39.75 126 THR A O 1
ATOM 939 N N . VAL A 1 127 ? 4.413 -12.433 -13.704 1.00 46.31 127 VAL A N 1
ATOM 940 C CA . VAL A 1 127 ? 2.964 -12.209 -13.656 1.00 46.31 127 VAL A CA 1
ATOM 941 C C . VAL A 1 127 ? 2.180 -13.246 -12.838 1.00 46.31 127 VAL A C 1
ATOM 943 O O . VAL A 1 127 ? 1.456 -14.074 -13.382 1.00 46.31 127 VAL A O 1
ATOM 946 N N . ASN A 1 128 ? 2.203 -13.136 -11.509 1.00 42.69 128 ASN A N 1
ATOM 947 C CA . ASN A 1 128 ? 1.134 -13.722 -10.693 1.00 42.69 128 ASN A CA 1
ATOM 948 C C . ASN A 1 128 ? 0.478 -12.667 -9.800 1.00 42.69 128 ASN A C 1
ATOM 950 O O . ASN A 1 128 ? 0.546 -12.693 -8.578 1.00 42.69 128 ASN A O 1
ATOM 954 N N . ILE A 1 129 ? -0.171 -11.699 -10.453 1.00 49.72 129 ILE A N 1
ATOM 955 C CA . ILE A 1 129 ? -0.973 -10.641 -9.815 1.00 49.72 129 ILE A CA 1
ATOM 956 C C . ILE A 1 129 ? -2.381 -11.152 -9.422 1.00 49.72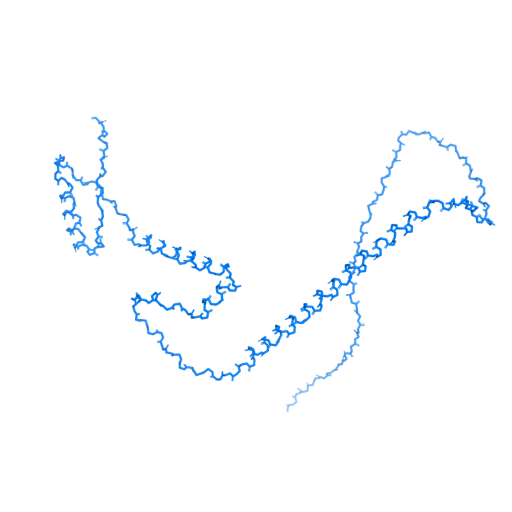 129 ILE A C 1
ATOM 958 O O . ILE A 1 129 ? -3.191 -10.398 -8.892 1.00 49.72 129 ILE A O 1
ATOM 962 N N . LYS A 1 130 ? -2.735 -12.426 -9.648 1.00 55.56 130 LYS A N 1
ATOM 963 C CA . LYS A 1 130 ? -4.155 -12.837 -9.664 1.00 55.56 130 LYS A CA 1
ATOM 964 C C . LYS A 1 130 ? -4.684 -13.624 -8.465 1.00 55.56 130 LYS A C 1
ATOM 966 O O . LYS A 1 130 ? -5.840 -14.030 -8.505 1.00 55.56 130 LYS A O 1
ATOM 971 N N . LYS A 1 131 ? -3.934 -13.812 -7.379 1.00 52.62 131 LYS A N 1
ATOM 972 C CA . LYS A 1 131 ? -4.477 -14.499 -6.192 1.00 52.62 131 LYS A CA 1
ATOM 973 C C . LYS A 1 131 ? -4.299 -13.651 -4.940 1.00 52.62 131 LYS A C 1
ATOM 975 O O . LYS A 1 131 ? -3.366 -13.839 -4.171 1.00 52.62 131 LYS A O 1
ATOM 980 N N . SER A 1 132 ? -5.216 -12.700 -4.741 1.00 63.34 132 SER A N 1
ATOM 981 C CA . SER A 1 132 ? -5.416 -12.110 -3.414 1.00 63.34 132 SER A CA 1
ATOM 982 C C . SER A 1 132 ? -5.768 -13.251 -2.459 1.00 63.34 132 SER A C 1
ATOM 984 O O . SER A 1 132 ? -6.709 -14.004 -2.702 1.00 63.34 132 SER A O 1
ATOM 986 N N . CYS A 1 133 ? -4.983 -13.401 -1.393 1.00 68.06 133 CYS A N 1
ATOM 987 C CA . CYS A 1 133 ? -5.268 -14.360 -0.334 1.00 68.06 133 CYS A CA 1
ATOM 988 C C . CYS A 1 133 ? -6.679 -14.085 0.230 1.00 68.06 133 CYS A C 1
ATOM 990 O O . CYS A 1 133 ? -6.966 -12.928 0.556 1.00 68.06 133 CYS A O 1
ATOM 992 N N . PRO A 1 134 ? -7.566 -15.091 0.354 1.00 71.62 134 PRO A N 1
ATOM 993 C CA . PRO A 1 134 ? -8.911 -14.897 0.899 1.00 71.62 134 PRO A CA 1
ATOM 994 C C . PRO A 1 134 ? -8.902 -14.240 2.286 1.00 71.62 134 PRO A C 1
ATOM 996 O O . PRO A 1 134 ? -9.666 -13.308 2.524 1.00 71.62 134 PRO A O 1
ATOM 999 N N . LEU A 1 135 ? -7.954 -14.635 3.147 1.00 76.69 135 LEU A N 1
ATOM 1000 C CA . LEU A 1 135 ? -7.767 -14.059 4.485 1.00 76.69 135 LEU A CA 1
ATOM 1001 C C . LEU A 1 135 ? -7.413 -12.570 4.432 1.00 76.69 135 LEU A C 1
ATOM 1003 O O . LEU A 1 135 ? -7.917 -11.778 5.221 1.00 76.69 135 LEU A O 1
ATOM 1007 N N . TYR A 1 136 ? -6.589 -12.166 3.463 1.00 75.75 136 TYR A N 1
ATOM 1008 C CA . TYR A 1 136 ? -6.206 -10.766 3.289 1.00 75.75 136 TYR A CA 1
ATOM 1009 C C . TYR A 1 136 ? -7.423 -9.880 2.994 1.00 75.75 136 TYR A C 1
ATOM 1011 O O . TYR A 1 136 ? -7.542 -8.781 3.534 1.00 75.75 136 TYR A O 1
ATOM 1019 N N . ARG A 1 137 ? -8.374 -10.382 2.197 1.00 76.44 137 ARG A N 1
ATOM 1020 C CA . ARG A 1 137 ? -9.611 -9.655 1.893 1.00 76.44 137 ARG A CA 1
ATOM 1021 C C . ARG A 1 137 ? -10.432 -9.393 3.152 1.00 76.44 137 ARG A C 1
ATOM 1023 O O . ARG A 1 137 ? -10.965 -8.297 3.306 1.00 76.44 137 ARG A O 1
ATOM 1030 N N . ASP A 1 138 ? -10.542 -10.379 4.034 1.00 78.88 138 ASP A N 1
ATOM 1031 C CA . ASP A 1 138 ? -11.345 -10.251 5.249 1.00 78.88 138 ASP A CA 1
ATOM 1032 C C . ASP A 1 138 ? -10.659 -9.363 6.301 1.00 78.88 138 ASP A C 1
ATOM 1034 O O . ASP A 1 138 ? -11.324 -8.551 6.943 1.00 78.88 138 ASP A O 1
ATOM 1038 N N . ILE A 1 139 ? -9.324 -9.379 6.374 1.00 77.94 139 ILE A N 1
ATOM 1039 C CA . ILE A 1 139 ? -8.559 -8.423 7.190 1.00 77.94 139 ILE A CA 1
ATOM 1040 C C . ILE A 1 139 ? -8.742 -6.988 6.668 1.00 77.94 139 ILE A C 1
ATOM 1042 O O . ILE A 1 139 ? -8.980 -6.076 7.455 1.00 77.94 139 ILE A O 1
ATOM 1046 N N . CYS A 1 140 ? -8.706 -6.761 5.352 1.00 74.19 140 CYS A N 1
ATOM 1047 C CA . CYS A 1 140 ? -8.945 -5.427 4.787 1.00 74.19 140 CYS A CA 1
ATOM 1048 C C . CYS A 1 140 ? -10.365 -4.901 5.040 1.00 74.19 140 CYS A C 1
ATOM 1050 O O . CYS A 1 140 ? -10.537 -3.689 5.167 1.00 74.19 140 CYS A O 1
ATOM 1052 N N . LYS A 1 141 ? -11.373 -5.781 5.132 1.00 78.44 141 LYS A N 1
ATOM 1053 C CA . LYS A 1 141 ? -12.740 -5.389 5.523 1.00 78.44 141 LYS A CA 1
ATOM 1054 C C . LYS A 1 141 ? -12.801 -4.946 6.984 1.00 78.44 141 LYS A C 1
ATOM 1056 O O . LYS A 1 141 ? -13.446 -3.948 7.285 1.00 78.44 141 LYS A O 1
ATOM 1061 N N . ASN A 1 142 ? -12.104 -5.660 7.864 1.00 80.62 142 ASN A N 1
ATOM 1062 C CA . ASN A 1 142 ? -12.086 -5.375 9.300 1.00 80.62 142 ASN A CA 1
ATOM 1063 C C . ASN A 1 142 ? -11.126 -4.232 9.665 1.00 80.62 142 ASN A C 1
ATOM 1065 O O . ASN A 1 142 ? -11.226 -3.643 10.738 1.00 80.62 142 ASN A O 1
ATOM 1069 N N . THR A 1 143 ? -10.182 -3.901 8.784 1.00 81.75 143 THR A N 1
ATOM 1070 C CA . THR A 1 143 ? -9.191 -2.842 8.994 1.00 81.75 143 THR A CA 1
ATOM 1071 C C . THR A 1 143 ? -9.026 -2.017 7.712 1.00 81.75 143 THR A C 1
ATOM 1073 O O . THR A 1 143 ? -8.095 -2.241 6.931 1.00 81.75 143 THR A O 1
ATOM 1076 N N . PRO A 1 144 ? -9.900 -1.016 7.488 1.00 77.56 144 PRO A N 1
ATOM 1077 C CA . PRO A 1 144 ? -9.949 -0.253 6.236 1.00 77.56 144 PRO A CA 1
ATOM 1078 C C . PRO A 1 144 ? -8.642 0.475 5.899 1.00 77.56 144 PRO A C 1
ATOM 1080 O O . PRO A 1 144 ? -8.313 0.676 4.729 1.00 77.56 144 PRO A O 1
ATOM 1083 N N . LEU A 1 145 ? -7.875 0.868 6.923 1.00 83.94 145 LEU A N 1
ATOM 1084 C CA . LEU A 1 145 ? -6.590 1.544 6.751 1.00 83.94 145 LEU A CA 1
ATOM 1085 C C . LEU A 1 145 ? -5.560 0.644 6.055 1.00 83.94 145 LEU A C 1
ATOM 1087 O O . LEU A 1 145 ? -4.812 1.115 5.202 1.00 83.94 145 LEU A O 1
ATOM 1091 N N . LEU A 1 146 ? -5.559 -0.654 6.370 1.00 80.00 146 LEU A N 1
ATOM 1092 C CA . LEU A 1 146 ? -4.615 -1.619 5.809 1.00 80.00 146 LEU A CA 1
ATOM 1093 C C . LEU A 1 146 ? -4.814 -1.784 4.298 1.00 80.00 146 LEU A C 1
ATOM 1095 O O . LEU A 1 146 ? -3.842 -1.820 3.543 1.00 80.00 146 LEU A O 1
ATOM 1099 N N . GLY A 1 147 ? -6.074 -1.824 3.851 1.00 77.81 147 GLY A N 1
ATOM 1100 C CA . GLY A 1 147 ? -6.406 -1.863 2.426 1.00 77.81 147 GLY A CA 1
ATOM 1101 C C . GLY A 1 147 ? -5.919 -0.615 1.683 1.00 77.81 147 GLY A C 1
ATOM 1102 O O . GLY A 1 147 ? -5.327 -0.729 0.610 1.00 77.81 147 GLY A O 1
ATOM 1103 N N . LYS A 1 148 ? -6.087 0.573 2.282 1.00 82.69 148 LYS A N 1
ATOM 1104 C CA . LYS A 1 148 ? -5.604 1.843 1.709 1.00 82.69 148 LYS A CA 1
ATOM 1105 C C . LYS A 1 148 ? -4.078 1.894 1.620 1.00 82.69 148 LYS A C 1
ATOM 1107 O O . LYS A 1 148 ? -3.546 2.208 0.559 1.00 82.69 148 LYS A O 1
ATOM 1112 N N . VAL A 1 149 ? -3.381 1.538 2.701 1.00 84.00 149 VAL A N 1
ATOM 1113 C CA . VAL A 1 149 ? -1.908 1.520 2.746 1.00 84.00 149 VAL A CA 1
ATOM 1114 C C . VAL A 1 149 ? -1.347 0.538 1.723 1.00 84.00 149 VAL A C 1
ATOM 1116 O O . VAL A 1 149 ? -0.406 0.870 1.008 1.00 84.00 149 VAL A O 1
ATOM 1119 N N . SER A 1 150 ? -1.941 -0.649 1.592 1.00 81.69 150 SER A N 1
ATOM 1120 C CA . SER A 1 150 ? -1.494 -1.621 0.594 1.00 81.69 150 SER A CA 1
ATOM 1121 C C . SER A 1 150 ? -1.719 -1.147 -0.840 1.00 81.69 150 SER A C 1
ATOM 1123 O O . SER A 1 150 ? -0.821 -1.290 -1.671 1.00 81.69 150 SER A O 1
ATOM 1125 N N . ALA A 1 151 ? -2.871 -0.536 -1.133 1.00 79.75 151 ALA A N 1
ATOM 1126 C CA . ALA A 1 151 ? -3.135 0.042 -2.448 1.00 79.75 151 ALA A CA 1
ATOM 1127 C C . ALA A 1 151 ? -2.129 1.157 -2.785 1.00 79.75 151 ALA A C 1
ATOM 1129 O O . ALA A 1 151 ? -1.588 1.187 -3.890 1.00 79.75 151 ALA A O 1
ATOM 1130 N N . GLN A 1 152 ? -1.822 2.024 -1.818 1.00 86.06 152 GLN A N 1
ATOM 1131 C CA . GLN A 1 152 ? -0.847 3.100 -1.984 1.00 86.06 152 GLN A CA 1
ATOM 1132 C C . GLN A 1 152 ? 0.585 2.572 -2.137 1.00 86.06 152 GLN A C 1
ATOM 1134 O O . GLN A 1 152 ? 1.337 3.078 -2.966 1.00 86.06 152 GLN A O 1
ATOM 1139 N N . LEU A 1 153 ? 0.957 1.524 -1.399 1.00 87.50 153 LEU A N 1
ATOM 1140 C CA . LEU A 1 153 ? 2.255 0.866 -1.536 1.00 87.50 153 LEU A CA 1
ATOM 1141 C C . LEU A 1 153 ? 2.408 0.199 -2.908 1.00 87.50 153 LEU A C 1
ATOM 1143 O O . LEU A 1 153 ? 3.472 0.299 -3.518 1.00 87.50 153 LEU A O 1
ATOM 1147 N N . LYS A 1 154 ? 1.350 -0.452 -3.408 1.00 87.25 154 LYS A N 1
ATOM 1148 C CA . LYS A 1 154 ? 1.330 -1.024 -4.759 1.00 87.25 154 LYS A CA 1
ATOM 1149 C C . LYS A 1 154 ? 1.540 0.066 -5.806 1.00 87.25 154 LYS A C 1
ATOM 1151 O O . LYS A 1 154 ? 2.448 -0.057 -6.617 1.00 87.25 154 LYS A O 1
ATOM 1156 N N . LEU A 1 155 ? 0.781 1.156 -5.713 1.00 85.25 155 LEU A N 1
ATOM 1157 C CA . LEU A 1 155 ? 0.919 2.299 -6.612 1.00 85.25 155 LEU A CA 1
ATOM 1158 C C . LEU A 1 155 ? 2.337 2.895 -6.568 1.00 85.25 155 LEU A C 1
ATOM 1160 O O . LEU A 1 155 ? 2.938 3.133 -7.609 1.00 85.25 155 LEU A O 1
ATOM 1164 N N . ALA A 1 156 ? 2.909 3.086 -5.377 1.00 83.31 156 ALA A N 1
ATOM 1165 C CA . ALA A 1 156 ? 4.272 3.594 -5.218 1.00 83.31 156 ALA A CA 1
ATOM 1166 C C . ALA A 1 156 ? 5.335 2.643 -5.800 1.00 83.31 156 ALA A C 1
ATOM 1168 O O . ALA A 1 156 ? 6.368 3.092 -6.297 1.00 83.31 156 ALA A O 1
ATOM 1169 N N . ASN A 1 157 ? 5.105 1.330 -5.737 1.00 82.12 157 ASN A N 1
ATOM 1170 C CA . ASN A 1 157 ? 5.975 0.342 -6.369 1.00 82.12 157 ASN A CA 1
ATOM 1171 C C . ASN A 1 157 ? 5.855 0.401 -7.898 1.00 82.12 157 ASN A C 1
ATOM 1173 O O . ASN A 1 157 ? 6.875 0.406 -8.581 1.00 82.12 157 ASN A O 1
ATOM 1177 N N . ASP A 1 158 ? 4.637 0.536 -8.424 1.00 77.62 158 ASP A N 1
ATOM 1178 C CA . ASP A 1 158 ? 4.388 0.690 -9.859 1.00 77.62 158 ASP A CA 1
ATOM 1179 C C . ASP A 1 158 ? 5.067 1.965 -10.405 1.00 77.62 158 ASP A C 1
ATOM 1181 O O . ASP A 1 158 ? 5.774 1.894 -11.410 1.00 77.62 158 ASP A O 1
ATOM 1185 N N . PHE A 1 159 ? 4.969 3.102 -9.699 1.00 79.56 159 PHE A N 1
ATOM 1186 C CA . PHE A 1 159 ? 5.699 4.335 -10.043 1.00 79.56 159 PHE A CA 1
ATOM 1187 C C . PHE A 1 159 ? 7.214 4.146 -10.016 1.00 79.56 159 PHE A C 1
ATOM 1189 O O . PHE A 1 159 ? 7.899 4.502 -10.969 1.00 79.56 159 PHE A O 1
ATOM 1196 N N . ARG A 1 160 ? 7.747 3.516 -8.967 1.00 77.25 160 ARG A N 1
ATOM 1197 C CA . ARG A 1 160 ? 9.186 3.237 -8.862 1.00 77.25 160 ARG A CA 1
ATOM 1198 C C . ARG A 1 160 ? 9.675 2.308 -9.978 1.00 77.25 160 ARG A C 1
ATOM 1200 O O . ARG A 1 160 ? 10.816 2.414 -10.418 1.00 77.25 160 ARG A O 1
ATOM 1207 N N . GLN A 1 161 ? 8.846 1.361 -10.417 1.00 74.31 161 GLN A N 1
ATOM 1208 C CA . GLN A 1 161 ? 9.154 0.504 -11.564 1.00 74.31 161 GLN A CA 1
ATOM 1209 C C . GLN A 1 161 ? 9.088 1.264 -12.883 1.00 74.31 161 GLN A C 1
ATOM 1211 O O . GLN A 1 161 ? 9.883 0.965 -13.771 1.00 74.31 161 GLN A O 1
ATOM 1216 N N . LEU A 1 162 ? 8.167 2.220 -13.013 1.00 70.94 162 LEU A N 1
ATOM 1217 C CA . LEU A 1 162 ? 8.089 3.098 -14.173 1.00 70.94 162 LEU A CA 1
ATOM 1218 C C . LEU A 1 162 ? 9.344 3.971 -14.263 1.00 70.94 162 LEU A C 1
ATOM 1220 O O . LEU A 1 162 ? 10.030 3.902 -15.275 1.00 70.94 162 LEU A O 1
ATOM 1224 N N . GLU A 1 163 ? 9.710 4.667 -13.183 1.00 66.25 163 GLU A N 1
ATOM 1225 C CA . GLU A 1 163 ? 10.930 5.489 -13.086 1.00 66.25 163 GLU A CA 1
ATOM 1226 C C . GLU A 1 163 ? 12.203 4.701 -13.411 1.00 66.25 163 GLU A C 1
ATOM 1228 O O . GLU A 1 163 ? 13.078 5.183 -14.120 1.00 66.25 163 GLU A O 1
ATOM 1233 N N . LYS A 1 164 ? 12.306 3.451 -12.941 1.00 66.38 164 LYS A N 1
ATOM 1234 C CA . LYS A 1 164 ? 13.445 2.578 -13.272 1.00 66.38 164 LYS A CA 1
ATOM 1235 C C . LYS A 1 164 ? 13.503 2.165 -14.747 1.00 66.38 164 LYS A C 1
ATOM 1237 O O . LYS A 1 164 ? 14.553 1.707 -15.187 1.00 66.38 164 LYS A O 1
ATOM 1242 N N . LYS A 1 165 ? 12.390 2.246 -15.481 1.00 67.50 165 LYS A N 1
ATOM 1243 C CA . LYS A 1 165 ? 12.286 1.836 -16.891 1.00 67.50 165 LYS A CA 1
ATOM 1244 C C . LYS A 1 165 ? 12.346 3.010 -17.865 1.00 67.50 165 LYS A C 1
ATOM 1246 O O . LYS A 1 165 ? 12.674 2.781 -19.023 1.00 67.50 165 LYS A O 1
ATOM 1251 N N . CYS A 1 166 ? 12.044 4.234 -17.436 1.00 62.97 166 CYS A N 1
ATOM 1252 C CA . CYS A 1 166 ? 12.214 5.423 -18.265 1.00 62.97 166 CYS A CA 1
ATOM 1253 C C . CYS A 1 166 ? 13.579 6.070 -18.000 1.00 62.97 166 CYS A C 1
ATOM 1255 O O . CYS A 1 166 ? 13.752 6.894 -17.108 1.00 62.97 166 CYS A O 1
ATOM 1257 N N . CYS A 1 167 ? 14.571 5.693 -18.803 1.00 72.69 167 CYS A N 1
ATOM 1258 C CA . CYS A 1 167 ? 15.835 6.410 -18.898 1.00 72.69 167 CYS A CA 1
ATOM 1259 C C . CYS A 1 167 ? 15.742 7.468 -20.007 1.00 72.69 167 CYS A C 1
ATOM 1261 O O . CYS A 1 167 ? 15.351 7.173 -21.134 1.00 72.69 167 CYS A O 1
ATOM 1263 N N . LEU A 1 168 ? 16.101 8.710 -19.678 1.00 82.06 168 LEU A N 1
ATOM 1264 C CA . LEU A 1 168 ? 16.306 9.770 -20.659 1.00 82.06 168 LEU A CA 1
ATOM 1265 C C . LEU A 1 168 ? 17.790 9.799 -21.021 1.00 82.06 168 LEU A C 1
ATOM 1267 O O . LEU A 1 168 ? 18.641 9.885 -20.137 1.00 82.06 168 LEU A O 1
ATOM 1271 N N . ALA A 1 169 ? 18.088 9.748 -22.313 1.00 84.19 169 ALA A N 1
ATOM 1272 C CA . ALA A 1 169 ? 19.427 9.960 -22.838 1.00 84.19 169 ALA A CA 1
ATOM 1273 C C . ALA A 1 169 ? 19.432 11.239 -23.678 1.00 84.19 169 ALA A C 1
ATOM 1275 O O . ALA A 1 169 ? 18.493 11.494 -24.432 1.00 84.19 169 ALA A O 1
ATOM 1276 N N . VAL A 1 170 ? 20.488 12.038 -23.539 1.00 89.44 170 VAL A N 1
ATOM 1277 C CA . VAL A 1 170 ? 20.700 13.253 -24.328 1.00 89.44 170 VAL A CA 1
ATOM 1278 C C . VAL A 1 170 ? 21.913 13.019 -25.213 1.00 89.44 170 VAL A C 1
ATOM 1280 O O . VAL A 1 170 ? 22.975 12.640 -24.722 1.00 89.44 170 VAL A O 1
ATOM 1283 N N . ILE A 1 171 ? 21.739 13.224 -26.516 1.00 88.12 171 ILE A N 1
ATOM 1284 C CA . ILE A 1 171 ? 22.819 13.163 -27.499 1.00 88.12 171 ILE A CA 1
ATOM 1285 C C . ILE A 1 171 ? 23.004 14.576 -28.040 1.00 88.12 171 ILE A C 1
ATOM 1287 O O . ILE A 1 171 ? 22.102 15.138 -28.661 1.00 88.12 171 ILE A O 1
ATOM 1291 N N . GLU A 1 172 ? 24.165 15.158 -27.770 1.00 89.06 172 GLU A N 1
ATOM 1292 C CA . GLU A 1 172 ? 24.516 16.510 -28.198 1.00 89.06 172 GLU A CA 1
ATOM 1293 C C . GLU A 1 172 ? 25.388 16.478 -29.458 1.00 89.06 172 GLU A C 1
ATOM 1295 O O . GLU A 1 172 ? 26.022 15.472 -29.774 1.00 89.06 172 GLU A O 1
ATOM 1300 N N . GLY A 1 173 ? 25.425 17.592 -30.193 1.00 85.50 173 GLY A N 1
ATOM 1301 C CA . GLY A 1 173 ? 26.322 17.751 -31.342 1.00 85.50 173 GLY A CA 1
ATOM 1302 C C . GLY A 1 173 ? 25.930 16.968 -32.600 1.00 85.50 173 GLY A C 1
ATOM 1303 O O . GLY A 1 173 ? 26.737 16.868 -33.521 1.00 85.50 173 GLY A O 1
ATOM 1304 N N . LEU A 1 174 ? 24.706 16.434 -32.677 1.00 87.44 174 LEU A N 1
ATOM 1305 C CA . LEU A 1 174 ? 24.198 15.844 -33.916 1.00 87.44 174 LEU A CA 1
ATOM 1306 C C . LEU A 1 174 ? 23.952 16.930 -34.967 1.00 87.44 174 LEU A C 1
ATOM 1308 O O . LEU A 1 174 ? 23.249 17.914 -34.718 1.00 87.44 174 LEU A O 1
ATOM 1312 N N . ALA A 1 175 ? 24.508 16.724 -36.161 1.00 85.56 175 ALA A N 1
ATOM 1313 C CA . ALA A 1 175 ? 24.305 17.618 -37.293 1.00 85.56 175 ALA A CA 1
ATOM 1314 C C . ALA A 1 175 ? 22.810 17.745 -37.634 1.00 85.56 175 ALA A C 1
ATOM 1316 O O . ALA A 1 175 ? 22.042 16.791 -37.504 1.00 85.56 175 ALA A O 1
ATOM 1317 N N . ASP A 1 176 ? 22.396 18.942 -38.040 1.00 86.50 176 ASP A N 1
ATOM 1318 C CA . ASP A 1 176 ? 21.047 19.239 -38.518 1.00 86.50 176 ASP A CA 1
ATOM 1319 C C . ASP A 1 176 ? 21.139 19.675 -39.971 1.00 86.50 176 ASP A C 1
ATOM 1321 O O . ASP A 1 176 ? 21.677 20.750 -40.246 1.00 86.50 176 ASP A O 1
ATOM 1325 N N . ASP A 1 177 ? 20.628 18.872 -40.895 1.00 86.38 177 ASP A N 1
ATOM 1326 C CA . ASP A 1 177 ? 20.581 19.274 -42.300 1.00 86.38 177 ASP A CA 1
ATOM 1327 C C . ASP A 1 177 ? 19.359 20.144 -42.632 1.00 86.38 177 ASP A C 1
ATOM 1329 O O . ASP A 1 177 ? 19.197 20.563 -43.779 1.00 86.38 177 ASP A O 1
ATOM 1333 N N . LYS A 1 178 ? 18.524 20.453 -41.626 1.00 84.81 178 LYS A N 1
ATOM 1334 C CA . LYS A 1 178 ? 17.313 21.281 -41.727 1.00 84.81 178 LYS A CA 1
ATOM 1335 C C . LYS A 1 178 ? 16.276 20.740 -42.715 1.00 84.81 178 LYS A C 1
ATOM 1337 O O . LYS A 1 178 ? 15.375 21.483 -43.103 1.00 84.81 178 LYS A O 1
ATOM 1342 N N . SER A 1 179 ? 16.373 19.470 -43.109 1.00 87.31 179 SER A N 1
ATOM 1343 C CA . SER A 1 179 ? 15.368 18.826 -43.953 1.00 87.31 179 SER A CA 1
ATOM 1344 C C . SER A 1 179 ? 14.137 18.415 -43.147 1.00 87.31 179 SER A C 1
ATOM 1346 O O . SER A 1 179 ? 14.225 18.068 -41.968 1.00 87.31 179 SER A O 1
ATOM 1348 N N . ASP A 1 180 ? 12.983 18.361 -43.812 1.00 88.25 180 ASP A N 1
ATOM 1349 C CA . ASP A 1 180 ? 11.735 17.873 -43.206 1.00 88.25 180 ASP A CA 1
ATOM 1350 C C . ASP A 1 180 ? 11.824 16.397 -42.765 1.00 88.25 180 ASP A C 1
ATOM 1352 O O . ASP A 1 180 ? 11.021 15.936 -41.961 1.00 88.25 180 ASP A O 1
ATOM 1356 N N . GLN A 1 181 ? 12.827 15.661 -43.259 1.00 90.44 181 GLN A N 1
ATOM 1357 C CA . GLN A 1 181 ? 13.092 14.252 -42.948 1.00 90.44 181 GLN A CA 1
ATOM 1358 C C . GLN A 1 181 ? 14.159 14.061 -41.856 1.00 90.44 181 GLN A C 1
ATOM 1360 O O . GLN A 1 181 ? 14.606 12.936 -41.618 1.00 90.44 181 GLN A O 1
ATOM 1365 N N . GLN A 1 182 ? 14.602 15.130 -41.184 1.00 89.62 182 GLN A N 1
ATOM 1366 C CA . GLN A 1 182 ? 15.633 15.036 -40.144 1.00 89.62 182 GLN A CA 1
ATOM 1367 C C . GLN A 1 182 ? 15.220 14.095 -38.998 1.00 89.62 182 GLN A C 1
ATOM 1369 O O . GLN A 1 182 ? 16.060 13.361 -38.484 1.00 89.62 182 GLN A O 1
ATOM 1374 N N . SER A 1 183 ? 13.931 14.045 -38.640 1.00 89.38 183 SER A N 1
ATOM 1375 C CA . SER A 1 183 ? 13.426 13.127 -37.608 1.00 89.38 183 SER A CA 1
ATOM 1376 C C . SER A 1 183 ? 13.610 11.654 -37.974 1.00 89.38 183 SER A C 1
ATOM 1378 O O . SER A 1 183 ? 13.951 10.847 -37.112 1.00 89.38 183 SER A O 1
ATOM 1380 N N . ASP A 1 184 ? 13.420 11.301 -39.247 1.00 90.94 184 ASP A N 1
ATOM 1381 C CA . ASP A 1 184 ? 13.570 9.921 -39.719 1.00 90.94 184 ASP A CA 1
ATOM 1382 C C . ASP A 1 184 ? 15.045 9.507 -39.733 1.00 90.94 184 ASP A C 1
ATOM 1384 O O . ASP A 1 184 ? 15.388 8.383 -39.360 1.00 90.94 184 ASP A O 1
ATOM 1388 N N . LYS A 1 185 ? 15.933 10.442 -40.095 1.00 91.06 185 LYS A N 1
ATOM 1389 C CA . LYS A 1 185 ? 17.391 10.256 -40.042 1.00 91.06 185 LYS A CA 1
ATOM 1390 C C . LYS A 1 185 ? 17.890 10.089 -38.608 1.00 91.06 185 LYS A C 1
ATOM 1392 O O . LYS A 1 185 ? 18.661 9.169 -38.343 1.00 91.06 185 LYS A O 1
ATOM 1397 N N . ASP A 1 186 ? 17.425 10.937 -37.688 1.00 91.56 186 ASP A N 1
ATOM 1398 C CA . ASP A 1 186 ? 17.765 10.851 -36.264 1.00 91.56 186 ASP A CA 1
ATOM 1399 C C . ASP A 1 186 ? 17.299 9.507 -35.682 1.00 91.56 186 ASP A C 1
ATOM 1401 O O . ASP A 1 186 ? 18.063 8.829 -34.994 1.00 91.56 186 ASP A O 1
ATOM 1405 N N . LYS A 1 187 ? 16.076 9.075 -36.014 1.00 91.50 187 LYS A N 1
ATOM 1406 C CA . LYS A 1 187 ? 15.545 7.776 -35.589 1.00 91.50 187 LYS A CA 1
ATOM 1407 C C . LYS A 1 187 ? 16.390 6.614 -36.111 1.00 91.50 187 LYS A C 1
ATOM 1409 O O . LYS A 1 187 ? 16.774 5.752 -35.326 1.00 91.50 187 LYS A O 1
ATOM 1414 N N . TYR A 1 188 ? 16.727 6.614 -37.402 1.00 92.62 188 TYR A N 1
ATOM 1415 C CA . TYR A 1 188 ? 17.574 5.576 -37.997 1.00 92.62 188 TYR A CA 1
ATOM 1416 C C . TYR A 1 188 ? 18.955 5.508 -37.329 1.00 92.62 188 TYR A C 1
ATOM 1418 O O . TYR A 1 188 ? 19.456 4.423 -37.037 1.00 92.62 188 TYR A O 1
ATOM 1426 N N . PHE A 1 189 ? 19.558 6.665 -37.041 1.00 92.62 189 PHE A N 1
ATOM 1427 C CA . PHE A 1 189 ? 20.822 6.740 -36.313 1.00 92.62 189 PHE A CA 1
ATOM 1428 C C . PHE A 1 189 ? 20.711 6.148 -34.900 1.00 92.62 189 PHE A C 1
ATOM 1430 O O . PHE A 1 189 ? 21.563 5.350 -34.506 1.00 92.62 189 PHE A O 1
ATOM 1437 N N . ILE A 1 190 ? 19.666 6.504 -34.146 1.00 93.19 190 ILE A N 1
ATOM 1438 C CA . ILE A 1 190 ? 19.461 6.003 -32.780 1.00 93.19 190 ILE A CA 1
ATOM 1439 C C . ILE A 1 190 ? 19.166 4.501 -32.785 1.00 93.19 190 ILE A C 1
ATOM 1441 O O . ILE A 1 190 ? 19.679 3.797 -31.917 1.00 93.19 190 ILE A O 1
ATOM 1445 N N . ASP A 1 191 ? 18.398 3.991 -33.749 1.00 93.31 191 ASP A N 1
ATOM 1446 C CA . ASP A 1 191 ? 18.149 2.552 -33.903 1.00 93.31 191 ASP A CA 1
ATOM 1447 C C . ASP A 1 191 ? 19.462 1.799 -34.163 1.00 93.31 191 ASP A C 1
ATOM 1449 O O . ASP A 1 191 ? 19.789 0.856 -33.441 1.00 93.31 191 ASP A O 1
ATOM 1453 N N . ALA A 1 192 ? 20.279 2.281 -35.105 1.00 94.44 192 ALA A N 1
ATOM 1454 C CA . ALA A 1 192 ? 21.586 1.695 -35.396 1.00 94.44 192 ALA A CA 1
ATOM 1455 C C . ALA A 1 192 ? 22.532 1.736 -34.183 1.00 94.44 192 ALA A C 1
ATOM 1457 O O . ALA A 1 192 ? 23.226 0.758 -33.905 1.00 94.44 192 ALA A O 1
ATOM 1458 N N . LEU A 1 193 ? 22.548 2.847 -33.438 1.00 92.25 193 LEU A N 1
ATOM 1459 C CA . LEU A 1 193 ? 23.333 2.986 -32.210 1.00 92.25 193 LEU A CA 1
ATOM 1460 C C . LEU A 1 193 ? 22.849 2.020 -31.121 1.00 92.25 193 LEU A C 1
ATOM 1462 O O . LEU A 1 193 ? 23.659 1.400 -30.432 1.00 92.25 193 LEU A O 1
ATOM 1466 N N . THR A 1 194 ? 21.532 1.883 -30.976 1.00 91.75 194 THR A N 1
ATOM 1467 C CA . THR A 1 194 ? 20.909 0.988 -30.001 1.00 91.75 194 THR A CA 1
ATOM 1468 C C . THR A 1 194 ? 21.306 -0.457 -30.274 1.00 91.75 194 THR A C 1
ATOM 1470 O O . THR A 1 194 ? 21.746 -1.154 -29.357 1.00 91.75 194 THR A O 1
ATOM 1473 N N . ASP A 1 195 ? 21.219 -0.883 -31.534 1.00 92.62 195 ASP A N 1
ATOM 1474 C CA . ASP A 1 195 ? 21.575 -2.237 -31.948 1.00 92.62 195 ASP A CA 1
ATOM 1475 C C . ASP A 1 195 ? 23.088 -2.488 -31.823 1.00 92.62 195 ASP A C 1
ATOM 1477 O O . ASP A 1 195 ? 23.503 -3.508 -31.268 1.00 92.62 195 ASP A O 1
ATOM 1481 N N . ALA A 1 196 ? 23.927 -1.539 -32.258 1.00 95.06 196 ALA A N 1
ATOM 1482 C CA . ALA A 1 196 ? 25.385 -1.664 -32.195 1.00 95.06 196 ALA A CA 1
ATOM 1483 C C . ALA A 1 196 ? 25.918 -1.742 -30.755 1.00 95.06 196 ALA A C 1
ATOM 1485 O O . ALA A 1 196 ? 26.862 -2.484 -30.478 1.00 95.06 196 ALA A O 1
ATOM 1486 N N . CYS A 1 197 ? 25.317 -0.989 -29.832 1.00 90.69 197 CYS A N 1
ATOM 1487 C CA . CYS A 1 197 ? 25.750 -0.923 -28.437 1.00 90.69 197 CYS A CA 1
ATOM 1488 C C . CYS A 1 197 ? 24.915 -1.800 -27.489 1.00 90.69 197 CYS A C 1
ATOM 1490 O O . CYS A 1 197 ? 25.131 -1.744 -26.278 1.00 90.69 197 CYS A O 1
ATOM 1492 N N . SER A 1 198 ? 23.983 -2.613 -28.006 1.00 90.31 198 SER A N 1
ATOM 1493 C CA . SER A 1 198 ? 23.056 -3.425 -27.196 1.00 90.31 198 SER A CA 1
ATOM 1494 C C . SER A 1 198 ? 22.304 -2.607 -26.129 1.00 90.31 198 SER A C 1
ATOM 1496 O O . SER A 1 198 ? 22.100 -3.064 -25.001 1.00 90.31 198 SER A O 1
ATOM 1498 N N . LEU A 1 199 ? 21.917 -1.373 -26.468 1.00 86.19 199 LEU A N 1
ATOM 1499 C CA . LEU A 1 199 ? 21.191 -0.476 -25.568 1.00 86.19 199 LEU A CA 1
ATOM 1500 C C . LEU A 1 199 ? 19.687 -0.815 -25.546 1.00 86.19 199 LEU A C 1
ATOM 1502 O O . LEU A 1 199 ? 19.174 -1.469 -26.457 1.00 86.19 199 LEU A O 1
ATOM 1506 N N . PRO A 1 200 ? 18.940 -0.378 -24.516 1.00 85.31 200 PRO A N 1
ATOM 1507 C CA . PRO A 1 200 ? 17.483 -0.460 -24.531 1.00 85.31 200 PRO A CA 1
ATOM 1508 C C . PRO A 1 200 ? 16.887 0.304 -25.721 1.00 85.31 200 PRO A C 1
ATOM 1510 O O . PRO A 1 200 ? 17.319 1.415 -26.021 1.00 85.31 200 PRO A O 1
ATOM 1513 N N . LYS A 1 201 ? 15.856 -0.264 -26.361 1.00 85.94 201 LYS A N 1
ATOM 1514 C CA . LYS A 1 201 ? 15.147 0.397 -27.467 1.00 85.94 201 LYS A CA 1
ATOM 1515 C C . LYS A 1 201 ? 14.527 1.712 -27.014 1.00 85.94 201 LYS A C 1
ATOM 1517 O O . LYS A 1 201 ? 13.780 1.741 -26.034 1.00 85.94 201 LYS A O 1
ATOM 1522 N N . HIS A 1 202 ? 14.808 2.776 -27.759 1.00 86.50 202 HIS A N 1
ATOM 1523 C CA . HIS A 1 202 ? 14.162 4.061 -27.550 1.00 86.50 202 HIS A CA 1
ATOM 1524 C C . HIS A 1 202 ? 12.660 3.958 -27.869 1.00 86.50 202 HIS A C 1
ATOM 1526 O O . HIS A 1 202 ? 12.248 3.222 -28.765 1.00 86.50 202 HIS A O 1
ATOM 1532 N N . ILE A 1 203 ? 11.837 4.670 -27.098 1.00 85.25 203 ILE A N 1
ATOM 1533 C CA . ILE A 1 203 ? 10.375 4.702 -27.280 1.00 85.25 203 ILE A CA 1
ATOM 1534 C C . ILE A 1 203 ? 9.968 5.996 -27.990 1.00 85.25 203 ILE A C 1
ATOM 1536 O O . ILE A 1 203 ? 9.108 5.978 -28.865 1.00 85.25 203 ILE A O 1
ATOM 1540 N N . GLU A 1 204 ? 10.621 7.106 -27.643 1.00 85.88 204 GLU A N 1
ATOM 1541 C CA . GLU A 1 204 ? 10.397 8.420 -28.236 1.00 85.88 204 GLU A CA 1
ATOM 1542 C C . GLU A 1 204 ? 11.729 9.139 -28.461 1.00 85.88 204 GLU A C 1
ATOM 1544 O O . GLU A 1 204 ? 12.699 8.942 -27.724 1.00 85.88 204 GLU A O 1
ATOM 1549 N N . THR A 1 205 ? 11.764 9.991 -29.483 1.00 87.81 205 THR A N 1
ATOM 1550 C CA . THR A 1 205 ? 12.909 10.840 -29.814 1.00 87.81 205 THR A CA 1
ATOM 1551 C C . THR A 1 205 ? 12.413 12.249 -30.069 1.00 87.81 205 THR A C 1
ATOM 1553 O O . THR A 1 205 ? 11.482 12.457 -30.845 1.00 87.81 205 THR A O 1
ATOM 1556 N N . PHE A 1 206 ? 13.069 13.223 -29.444 1.00 87.00 206 PHE A N 1
ATOM 1557 C CA . PHE A 1 206 ? 12.763 14.634 -29.624 1.00 87.00 206 PHE A CA 1
ATOM 1558 C C . PHE A 1 206 ? 14.044 15.391 -29.935 1.00 87.00 206 PHE A C 1
ATOM 1560 O O . PHE A 1 206 ? 14.998 15.360 -29.158 1.00 87.00 206 PHE A O 1
ATOM 1567 N N . ARG A 1 207 ? 14.052 16.108 -31.058 1.00 87.25 207 ARG A N 1
ATOM 1568 C CA . ARG A 1 207 ? 15.133 17.034 -31.382 1.00 87.25 207 ARG A CA 1
ATOM 1569 C C . ARG A 1 207 ? 14.853 18.384 -30.737 1.00 87.25 207 ARG A C 1
ATOM 1571 O O . ARG A 1 207 ? 13.818 19.005 -30.977 1.00 87.25 207 ARG A O 1
ATOM 1578 N N . VAL A 1 208 ? 15.805 18.860 -29.943 1.00 86.12 208 VAL A N 1
ATOM 1579 C CA . VAL A 1 208 ? 15.767 20.208 -29.373 1.00 86.12 208 VAL A CA 1
ATOM 1580 C C . VAL A 1 208 ? 16.443 21.163 -30.352 1.00 86.12 208 VAL A C 1
ATOM 1582 O O . VAL A 1 208 ? 17.589 20.957 -30.742 1.00 86.12 208 VAL A O 1
ATOM 1585 N N . LYS A 1 209 ? 15.739 22.223 -30.768 1.00 78.19 209 LYS A N 1
ATOM 1586 C CA . LYS A 1 209 ? 16.333 23.276 -31.602 1.00 78.19 209 LYS A CA 1
ATOM 1587 C C . LYS A 1 209 ? 17.293 24.103 -30.749 1.00 78.19 209 LYS A C 1
ATOM 1589 O O . LYS A 1 209 ? 16.848 24.859 -29.887 1.00 78.19 209 LYS A O 1
ATOM 1594 N N . CYS A 1 210 ? 18.593 24.001 -31.006 1.00 67.75 210 CYS A N 1
ATOM 1595 C CA . CYS A 1 210 ? 19.550 24.956 -30.458 1.00 67.75 210 CYS A CA 1
ATOM 1596 C C . CYS A 1 210 ? 19.293 26.331 -31.090 1.00 67.75 210 CYS A C 1
ATOM 1598 O O . CYS A 1 210 ? 19.184 26.442 -32.312 1.00 67.75 210 CYS A O 1
ATOM 1600 N N . ARG A 1 211 ? 19.176 27.381 -30.267 1.00 66.25 211 ARG A N 1
ATOM 1601 C CA . ARG A 1 211 ? 19.254 28.757 -30.772 1.00 66.25 211 ARG A CA 1
ATOM 1602 C C . ARG A 1 211 ? 20.655 28.950 -31.333 1.00 66.25 211 ARG A C 1
ATOM 1604 O O . ARG A 1 211 ? 21.627 28.698 -30.628 1.00 66.25 211 ARG A O 1
ATOM 1611 N N . GLU A 1 212 ? 20.747 29.397 -32.577 1.00 61.03 212 GLU A N 1
ATOM 1612 C CA . GLU A 1 212 ? 21.996 29.930 -33.105 1.00 61.03 212 GLU A CA 1
ATOM 1613 C C . GLU A 1 212 ? 22.370 31.137 -32.240 1.00 61.03 212 GLU A C 1
ATOM 1615 O O . GLU A 1 212 ? 21.699 32.171 -32.257 1.00 61.03 212 GLU A O 1
ATOM 1620 N N . SER A 1 213 ? 23.392 30.976 -31.401 1.00 52.78 213 SER A N 1
ATOM 1621 C CA . SER A 1 213 ? 24.040 32.099 -30.737 1.00 52.78 213 SER A CA 1
ATOM 1622 C C . SER A 1 213 ? 24.769 32.865 -31.830 1.00 52.78 213 SER A C 1
ATOM 1624 O O . SER A 1 213 ? 25.847 32.453 -32.250 1.00 52.78 213 SER A O 1
ATOM 1626 N N . GLY A 1 214 ? 24.126 33.911 -32.350 1.00 46.25 214 GLY A N 1
ATOM 1627 C CA . GLY A 1 214 ? 24.720 34.805 -33.334 1.00 46.25 214 GLY A CA 1
ATOM 1628 C C . GLY A 1 214 ? 26.044 35.347 -32.806 1.00 46.25 214 GLY A C 1
ATOM 1629 O O . GLY A 1 214 ? 26.058 36.070 -31.808 1.00 46.25 214 GLY A O 1
ATOM 1630 N N . TYR A 1 215 ? 27.126 34.952 -33.467 1.00 39.84 215 TYR A N 1
ATOM 1631 C CA . TYR A 1 215 ? 28.410 35.639 -33.436 1.00 39.84 215 TYR A CA 1
ATOM 1632 C C . TYR A 1 215 ? 28.541 36.454 -34.717 1.00 39.84 215 TYR A C 1
ATOM 1634 O O . TYR A 1 215 ? 28.162 35.917 -35.784 1.00 39.84 215 TYR A O 1
#

Secondary structure (DSSP, 8-state):
-------------------------PPPP---------PPP--PPPPP--S---------TTTHHHHHHHHHHHHHHHHHHHHHHHHHHHHHHHHHHHHHHHHHHHHH--------PPP--------------HHHHHHHHH-HHHHHHHHHHHHHHHHHHHHHH--------------TTHHHHHHHHHHHHHHHTTPPPPS------------

pLDDT: mean 70.73, std 20.9, range [30.66, 98.25]

Foldseek 3Di:
DDDDDDDYDDDDDDDDDDDDDDDDDDDDDDDPDDDDPDDDDDPDDDDDPPDDDPPDPPPDPVPVVVVVVVVVVVVVVVVVVVVVVVVVVVVVVVVVVVVVVVVVCVVPPPPPPPPPPPPPPPDPPDDPPDDDDPVNVVVCVVPVVVVVVVVVVVVVVVVVVVVVVDDDDDDPDDDDPVDPCVVVVVQVVVVVVCVVVVHPDDPDDDDDDDDPPDD

Radius of gyration: 44.76 Å; chains: 1; bounding box: 81×89×121 Å